Protein AF-A0A8T5BV55-F1 (afdb_monomer_lite)

Structure (mmCIF, N/CA/C/O backbone):
data_AF-A0A8T5BV55-F1
#
_entry.id   AF-A0A8T5BV55-F1
#
loop_
_atom_site.group_PDB
_atom_site.id
_atom_site.type_symbol
_atom_site.label_atom_id
_atom_site.label_alt_id
_atom_site.label_comp_id
_atom_site.label_asym_id
_atom_site.label_entity_id
_atom_site.label_seq_id
_atom_site.pdbx_PDB_ins_code
_atom_site.Cartn_x
_atom_site.Cartn_y
_atom_site.Cartn_z
_atom_site.occupancy
_atom_site.B_iso_or_equiv
_atom_site.auth_seq_id
_atom_site.auth_comp_id
_atom_site.auth_asym_id
_atom_site.auth_atom_id
_atom_site.pdbx_PDB_model_num
ATOM 1 N N . MET A 1 1 ? -19.180 36.286 56.661 1.00 52.69 1 MET A N 1
ATOM 2 C CA . MET A 1 1 ? -18.858 34.943 56.113 1.00 52.69 1 MET A CA 1
ATOM 3 C C . MET A 1 1 ? -19.490 34.649 54.737 1.00 52.69 1 MET A C 1
ATOM 5 O O . MET A 1 1 ? -19.010 33.743 54.070 1.00 52.69 1 MET A O 1
ATOM 9 N N . GLY A 1 2 ? -20.503 35.404 54.274 1.00 52.03 2 GLY A N 1
ATOM 10 C CA . GLY A 1 2 ? -21.191 35.155 52.989 1.00 52.03 2 GLY A CA 1
ATOM 11 C C . GLY A 1 2 ? -20.451 35.601 51.716 1.00 52.03 2 GLY A C 1
ATOM 12 O O . GLY A 1 2 ? -20.475 34.887 50.721 1.00 52.03 2 GLY A O 1
ATOM 13 N N . TYR A 1 3 ? -19.708 36.712 51.753 1.00 49.44 3 TYR A N 1
ATOM 14 C CA . TYR A 1 3 ? -19.054 37.265 50.554 1.00 49.44 3 TYR A CA 1
ATOM 15 C C . TYR A 1 3 ? -17.905 36.404 50.000 1.00 49.44 3 TYR A C 1
ATOM 17 O O . TYR A 1 3 ? -17.727 36.321 48.789 1.00 49.44 3 TYR A O 1
ATOM 25 N N . LYS A 1 4 ? -17.169 35.689 50.865 1.00 48.62 4 LYS A N 1
ATOM 26 C CA . LYS A 1 4 ? -16.098 34.770 50.432 1.00 48.62 4 LYS A CA 1
ATOM 27 C C . LYS A 1 4 ? -16.634 33.521 49.727 1.00 48.62 4 LYS A C 1
ATOM 29 O O . LYS A 1 4 ? -15.968 33.018 48.833 1.00 48.62 4 LYS A O 1
ATOM 34 N N . LYS A 1 5 ? -17.824 33.032 50.101 1.00 51.38 5 LYS A N 1
ATOM 35 C CA . LYS A 1 5 ? -18.444 31.874 49.438 1.00 51.38 5 LYS A CA 1
ATOM 36 C C . LYS A 1 5 ? -18.970 32.250 48.054 1.00 51.38 5 LYS A C 1
ATOM 38 O O . LYS A 1 5 ? -18.675 31.537 47.111 1.00 51.38 5 LYS A O 1
ATOM 43 N N . ILE A 1 6 ? -19.628 33.404 47.922 1.00 59.78 6 ILE A N 1
ATOM 44 C CA . ILE A 1 6 ? -20.152 33.893 46.634 1.00 59.78 6 ILE A CA 1
ATOM 45 C C . ILE A 1 6 ? -19.014 34.166 45.637 1.00 59.78 6 ILE A C 1
ATOM 47 O O . ILE A 1 6 ? -19.099 33.747 44.487 1.00 59.78 6 ILE A O 1
ATOM 51 N N . ALA A 1 7 ? -17.917 34.789 46.083 1.00 62.44 7 ALA A N 1
ATOM 52 C CA . ALA A 1 7 ? -16.748 35.015 45.232 1.00 62.44 7 ALA A CA 1
ATOM 53 C C . ALA A 1 7 ? -16.103 33.700 44.759 1.00 62.44 7 ALA A C 1
ATOM 55 O O . ALA A 1 7 ? -15.705 33.597 43.602 1.00 62.44 7 ALA A O 1
ATOM 56 N N . LEU A 1 8 ? -16.047 32.679 45.624 1.00 57.91 8 LEU A N 1
ATOM 57 C CA . LEU A 1 8 ? -15.507 31.366 45.267 1.00 57.91 8 LEU A CA 1
ATOM 58 C C . LEU A 1 8 ? -16.410 30.634 44.265 1.00 57.91 8 LEU A C 1
ATOM 60 O O . LEU A 1 8 ? -15.901 30.012 43.340 1.00 57.91 8 LEU A O 1
ATOM 64 N N . THR A 1 9 ? -17.736 30.738 44.411 1.00 60.03 9 THR A N 1
ATOM 65 C CA . THR A 1 9 ? -18.690 30.132 43.470 1.00 60.03 9 THR A CA 1
ATOM 66 C C . THR A 1 9 ? -18.646 30.825 42.109 1.00 60.03 9 THR A C 1
ATOM 68 O O . THR A 1 9 ? -18.624 30.140 41.096 1.00 60.03 9 THR A O 1
ATOM 71 N N . ILE A 1 10 ? -18.544 32.159 42.061 1.00 60.53 10 ILE A N 1
ATOM 72 C CA . ILE A 1 10 ? -18.405 32.906 40.797 1.00 60.53 10 ILE A CA 1
ATOM 73 C C . ILE A 1 10 ? -17.075 32.575 40.106 1.00 60.53 10 ILE A C 1
ATOM 75 O O . ILE A 1 10 ? -17.058 32.395 38.892 1.00 60.53 10 ILE A O 1
ATOM 79 N N . LEU A 1 11 ? -15.980 32.429 40.860 1.00 51.69 11 LEU A N 1
ATOM 80 C CA . LEU A 1 11 ? -14.675 32.051 40.309 1.00 51.69 11 LEU A CA 1
ATOM 81 C C . LEU A 1 11 ? -14.675 30.611 39.764 1.00 51.69 11 LEU A C 1
ATOM 83 O O . LEU A 1 11 ? -14.109 30.366 38.702 1.00 51.69 11 LEU A O 1
ATOM 87 N N . PHE A 1 12 ? -15.353 29.674 40.440 1.00 53.12 12 PHE A N 1
ATOM 88 C CA . PHE A 1 12 ? -15.507 28.292 39.962 1.00 53.12 12 PHE A CA 1
ATOM 89 C C . PHE A 1 12 ? -16.413 28.206 38.724 1.00 53.12 12 PHE A C 1
ATOM 91 O O . PHE A 1 12 ? -16.113 27.458 37.797 1.00 53.12 12 PHE A O 1
ATOM 98 N N . SER A 1 13 ? -17.470 29.022 38.664 1.00 52.19 13 SER A N 1
ATOM 99 C CA . SER A 1 13 ? -18.326 29.140 37.479 1.00 52.19 13 SER A CA 1
ATOM 100 C C . SER A 1 13 ? -17.596 29.791 36.300 1.00 52.19 13 SER A C 1
ATOM 102 O O . SER A 1 13 ? -17.786 29.351 35.174 1.00 52.19 13 SER A O 1
ATOM 104 N N . LEU A 1 14 ? -16.718 30.780 36.529 1.00 49.31 14 LEU A N 1
ATOM 105 C CA . LEU A 1 14 ? -15.882 31.372 35.471 1.00 49.31 14 LEU A CA 1
ATOM 106 C C . LEU A 1 14 ? -14.789 30.410 34.970 1.00 49.31 14 LEU A C 1
ATOM 108 O O . LEU A 1 14 ? -14.456 30.435 33.790 1.00 49.31 14 LEU A O 1
ATOM 112 N N . LEU A 1 15 ? -14.252 29.543 35.837 1.00 48.44 15 LEU A N 1
ATOM 113 C CA . LEU A 1 15 ? -13.270 28.512 35.464 1.00 48.44 15 LEU A CA 1
ATOM 114 C C . LEU A 1 15 ? -13.900 27.328 34.707 1.00 48.44 15 LEU A C 1
ATOM 116 O O . LEU A 1 15 ? -13.215 26.674 33.926 1.00 48.44 15 LEU A O 1
ATOM 120 N N . LEU A 1 16 ? -15.205 27.085 34.865 1.00 47.03 16 LEU A N 1
ATOM 121 C CA . LEU A 1 16 ? -15.966 26.150 34.020 1.00 47.03 16 LEU A CA 1
ATOM 122 C C . LEU A 1 16 ? -16.266 26.718 32.618 1.00 47.03 16 LEU A C 1
ATOM 124 O O . LEU A 1 16 ? -16.643 25.964 31.726 1.00 47.03 16 LEU A O 1
ATOM 128 N N . PHE A 1 17 ? -16.037 28.020 32.409 1.00 39.44 17 PHE A N 1
ATOM 129 C CA . PHE A 1 17 ? -16.017 28.693 31.106 1.00 39.44 17 PHE A CA 1
ATOM 130 C C . PHE A 1 17 ? -14.591 28.866 30.558 1.00 39.44 17 PHE A C 1
ATOM 132 O O . PHE A 1 17 ? -14.351 29.747 29.728 1.00 39.44 17 PHE A O 1
ATOM 139 N N . ILE A 1 18 ? -13.630 28.022 30.968 1.00 40.62 18 ILE A N 1
ATOM 140 C CA . ILE A 1 18 ? -12.436 27.826 30.141 1.00 40.62 18 ILE A CA 1
ATOM 141 C C . ILE A 1 18 ? -12.945 27.250 28.829 1.00 40.62 18 ILE A C 1
ATOM 143 O O . ILE A 1 18 ? -13.297 26.076 28.725 1.00 40.62 18 ILE A O 1
ATOM 147 N N . GLN A 1 19 ? -13.042 28.152 27.859 1.00 36.91 19 GLN A N 1
ATOM 148 C CA . GLN A 1 19 ? -13.292 27.879 26.466 1.00 36.91 19 GLN A CA 1
ATOM 149 C C . GLN A 1 19 ? -12.486 26.635 26.112 1.00 36.91 19 GLN A C 1
ATOM 151 O O . GLN A 1 19 ? -11.253 26.658 26.132 1.00 36.91 19 GLN A O 1
ATOM 156 N N . THR A 1 20 ? -13.175 25.536 25.803 1.00 34.47 20 THR A N 1
ATOM 157 C CA . THR A 1 20 ? -12.599 24.541 24.913 1.00 34.47 20 THR A CA 1
ATOM 158 C C . THR A 1 20 ? -12.208 25.347 23.690 1.00 34.47 20 THR A C 1
ATOM 160 O O . THR A 1 20 ? -13.086 25.770 22.937 1.00 34.47 20 THR A O 1
ATOM 163 N N . ILE A 1 21 ? -10.925 25.695 23.565 1.00 28.98 21 ILE A N 1
ATOM 164 C CA . ILE A 1 21 ? -10.427 26.341 22.362 1.00 28.98 21 ILE A CA 1
ATOM 165 C C . ILE A 1 21 ? -10.791 25.343 21.281 1.00 28.98 21 ILE A C 1
ATOM 167 O O . ILE A 1 21 ? -10.250 24.236 21.244 1.00 28.98 21 ILE A O 1
ATOM 171 N N . GLN A 1 22 ? -11.793 25.686 20.477 1.00 28.50 22 GLN A N 1
ATOM 172 C CA . GLN A 1 22 ? -12.110 24.912 19.305 1.00 28.50 22 GLN A CA 1
ATOM 173 C C . GLN A 1 22 ? -10.884 25.077 18.418 1.00 28.50 22 GLN A C 1
ATOM 175 O O . GLN A 1 22 ? -10.703 26.095 17.755 1.00 28.50 22 GLN A O 1
ATOM 180 N N . VAL A 1 23 ? -9.984 24.099 18.483 1.00 24.22 23 VAL A N 1
ATOM 181 C CA . VAL A 1 23 ? -8.875 23.982 17.550 1.00 24.22 23 VAL A CA 1
ATOM 182 C C . VAL A 1 23 ? -9.514 23.557 16.234 1.00 24.22 23 VAL A C 1
ATOM 184 O O . VAL A 1 23 ? -9.627 22.376 15.922 1.00 24.22 23 VAL A O 1
ATOM 187 N N . SER A 1 24 ? -10.031 24.532 15.491 1.00 28.97 24 SER A N 1
ATOM 188 C CA . SER A 1 24 ? -10.350 24.357 14.084 1.00 28.97 24 SER A CA 1
ATOM 189 C C . SER A 1 24 ? -9.117 24.762 13.297 1.00 28.97 24 SER A C 1
ATOM 191 O O . SER A 1 24 ? -8.786 25.943 13.196 1.00 28.97 24 SER A O 1
ATOM 193 N N . ALA A 1 25 ? -8.436 23.775 12.739 1.00 28.72 25 ALA A N 1
ATOM 194 C CA . ALA A 1 25 ? -7.447 24.000 11.710 1.00 28.72 25 ALA A CA 1
ATOM 195 C C . ALA A 1 25 ? -7.993 23.399 10.415 1.00 28.72 25 ALA A C 1
ATOM 197 O O . ALA A 1 25 ? -8.287 22.207 10.337 1.00 28.72 25 ALA A O 1
ATOM 198 N N . HIS A 1 26 ? -8.191 24.249 9.413 1.00 26.95 26 HIS A N 1
ATOM 199 C CA . HIS A 1 26 ? -8.472 23.810 8.056 1.00 26.95 26 HIS A CA 1
ATOM 200 C C . HIS A 1 26 ? -7.138 23.477 7.403 1.00 26.95 26 HIS A C 1
ATOM 202 O O . HIS A 1 26 ? -6.335 24.363 7.126 1.00 26.95 26 HIS A O 1
ATOM 208 N N . THR A 1 27 ? -6.891 22.192 7.182 1.00 30.56 27 THR A N 1
ATOM 209 C CA . THR A 1 27 ? -5.883 21.770 6.219 1.00 30.56 27 THR A CA 1
ATOM 210 C C . THR A 1 27 ? -6.467 20.655 5.380 1.00 30.56 27 THR A C 1
ATOM 212 O O . THR A 1 27 ? -6.887 19.618 5.894 1.00 30.56 27 THR A O 1
ATOM 215 N N . THR A 1 28 ? -6.554 20.919 4.086 1.00 28.95 28 THR A N 1
ATOM 216 C CA . THR A 1 28 ? -6.909 19.953 3.058 1.00 28.95 28 THR A CA 1
ATOM 217 C C . THR A 1 28 ? -5.662 19.183 2.669 1.00 28.95 28 THR A C 1
ATOM 219 O O . THR A 1 28 ? -4.584 19.747 2.485 1.00 28.95 28 THR A O 1
ATOM 222 N N . LEU A 1 29 ? -5.811 17.873 2.512 1.00 32.19 29 LEU A N 1
ATOM 223 C CA . LEU A 1 29 ? -4.856 17.052 1.779 1.00 32.19 29 LEU A CA 1
ATOM 224 C C . LEU A 1 29 ? -4.922 17.469 0.300 1.00 32.19 29 LEU A C 1
ATOM 226 O O . LEU A 1 29 ? -5.685 16.907 -0.471 1.00 32.19 29 LEU A O 1
ATOM 230 N N . GLY A 1 30 ? -4.186 18.525 -0.048 1.00 33.38 30 GLY A N 1
ATOM 231 C CA . GLY A 1 30 ? -4.235 19.202 -1.345 1.00 33.38 30 GLY A CA 1
ATOM 232 C C . GLY A 1 30 ? -3.963 20.699 -1.179 1.00 33.38 30 GLY A C 1
ATOM 233 O O . GLY A 1 30 ? -4.291 21.290 -0.148 1.00 33.38 30 GLY A O 1
ATOM 234 N N . LYS A 1 31 ? -3.322 21.323 -2.172 1.00 32.47 31 LYS A N 1
ATOM 235 C CA . LYS A 1 31 ? -3.062 22.771 -2.185 1.00 32.47 31 LYS A CA 1
ATOM 236 C C . LYS A 1 31 ? -4.421 23.491 -2.140 1.00 32.47 31 LYS A C 1
ATOM 238 O O . LYS A 1 31 ? -5.239 23.257 -3.019 1.00 32.47 31 LYS A O 1
ATOM 243 N N . ILE A 1 32 ? -4.675 24.339 -1.136 1.00 36.00 32 ILE A N 1
ATOM 244 C CA . ILE A 1 32 ? -5.887 25.180 -1.079 1.00 36.00 32 ILE A CA 1
ATOM 245 C C . ILE A 1 32 ? -5.733 26.297 -2.118 1.00 36.00 32 ILE A C 1
ATOM 247 O O . ILE A 1 32 ? -5.329 27.413 -1.798 1.00 36.00 32 ILE A O 1
ATOM 251 N N . SER A 1 33 ? -5.978 25.994 -3.386 1.00 40.25 33 SER A N 1
ATOM 252 C CA . SER A 1 33 ? -6.402 26.999 -4.360 1.00 40.25 33 SER A CA 1
ATOM 253 C C . SER A 1 33 ? -7.925 27.064 -4.317 1.00 40.25 33 SER A C 1
ATOM 255 O O . SER A 1 33 ? -8.572 26.045 -4.108 1.00 40.25 33 SER A O 1
ATOM 257 N N . GLY A 1 34 ? -8.512 28.249 -4.495 1.00 31.11 34 GLY A N 1
ATOM 258 C CA . GLY A 1 34 ? -9.969 28.453 -4.523 1.00 31.11 34 GLY A CA 1
ATOM 259 C C . GLY A 1 34 ? -10.684 27.816 -5.725 1.00 31.11 34 GLY A C 1
ATOM 260 O O . GLY A 1 34 ? -11.740 28.296 -6.115 1.00 31.11 34 GLY A O 1
ATOM 261 N N . GLU A 1 35 ? -10.112 26.770 -6.319 1.00 36.47 35 GLU A N 1
ATOM 262 C CA . GLU A 1 35 ? -10.677 26.008 -7.430 1.00 36.47 35 GLU A CA 1
ATOM 263 C C . GLU A 1 35 ? -11.133 24.631 -6.922 1.00 36.47 35 GLU A C 1
ATOM 265 O O . GLU A 1 35 ? -10.468 24.008 -6.094 1.00 36.47 35 GLU A O 1
ATOM 270 N N . SER A 1 36 ? -12.307 24.183 -7.372 1.00 32.69 36 SER A N 1
ATOM 271 C CA . SER A 1 36 ? -12.899 22.887 -7.002 1.00 32.69 36 SER A CA 1
ATOM 272 C C . SER A 1 36 ? -12.305 21.720 -7.807 1.00 32.69 36 SER A C 1
ATOM 274 O O . SER A 1 36 ? -11.957 21.938 -8.966 1.00 32.69 36 SER A O 1
ATOM 276 N N . PRO A 1 37 ? -12.396 20.463 -7.319 1.00 43.25 37 PRO A N 1
ATOM 277 C CA . PRO A 1 37 ? -12.313 19.988 -5.935 1.00 43.25 37 PRO A CA 1
ATOM 278 C C . PRO A 1 37 ? -10.864 19.665 -5.511 1.00 43.25 37 PRO A C 1
ATOM 280 O O . PRO A 1 37 ? -9.922 19.708 -6.296 1.00 43.25 37 PRO A O 1
ATOM 283 N N . PHE A 1 38 ? -10.699 19.362 -4.220 1.00 42.31 38 PHE A N 1
ATOM 284 C CA . PHE A 1 38 ? -9.437 19.054 -3.541 1.00 42.31 38 PHE A CA 1
ATOM 285 C C . PHE A 1 38 ? -8.820 17.724 -3.991 1.00 42.31 38 PHE A C 1
ATOM 287 O O . PHE A 1 38 ? -8.720 16.776 -3.213 1.00 42.31 38 PHE A O 1
ATOM 294 N N . PHE A 1 39 ? -8.359 17.682 -5.234 1.00 40.84 39 PHE A N 1
ATOM 295 C CA . PHE A 1 39 ? -7.463 16.644 -5.704 1.00 40.84 39 PHE A CA 1
ATOM 296 C C . PHE A 1 39 ? -6.114 16.792 -4.995 1.00 40.84 39 PHE A C 1
ATOM 298 O O . PHE A 1 39 ? -5.588 17.900 -4.806 1.00 40.84 39 PHE A O 1
ATOM 305 N N . LYS A 1 40 ? -5.430 15.673 -4.756 1.00 46.31 40 LYS A N 1
ATOM 306 C CA . LYS A 1 40 ? -3.983 15.723 -4.953 1.00 46.31 40 LYS A CA 1
ATOM 307 C C . LYS A 1 40 ? -3.788 15.905 -6.457 1.00 46.31 40 LYS A C 1
ATOM 309 O O . LYS A 1 40 ? -3.781 14.926 -7.186 1.00 46.31 40 LYS A O 1
ATOM 314 N N . ILE A 1 41 ? -3.636 17.150 -6.912 1.00 42.38 41 ILE A N 1
ATOM 315 C CA . ILE A 1 41 ? -3.553 17.543 -8.338 1.00 42.38 41 ILE A CA 1
ATOM 316 C C . ILE A 1 41 ? -2.539 16.722 -9.159 1.00 42.38 41 ILE A C 1
ATOM 318 O O . ILE A 1 41 ? -2.594 16.691 -10.382 1.00 42.38 41 ILE A O 1
ATOM 322 N N . ASN A 1 42 ? -1.615 16.054 -8.468 1.00 47.03 42 ASN A N 1
ATOM 323 C CA . ASN A 1 42 ? -0.565 15.248 -9.049 1.00 47.03 42 ASN A CA 1
ATOM 324 C C . ASN A 1 42 ? -0.782 13.734 -8.909 1.00 47.03 42 ASN A C 1
ATOM 326 O O . ASN A 1 42 ? -0.100 13.022 -9.620 1.00 47.03 42 ASN A O 1
ATOM 330 N N . ASP A 1 43 ? -1.678 13.232 -8.050 1.00 49.66 43 ASP A N 1
ATOM 331 C CA . ASP A 1 43 ? -1.823 11.806 -7.670 1.00 49.66 43 ASP A CA 1
ATOM 332 C C . ASP A 1 43 ? -2.853 11.064 -8.544 1.00 49.66 43 ASP A C 1
ATOM 334 O O . ASP A 1 43 ? -3.743 10.371 -8.052 1.00 49.66 43 ASP A O 1
ATOM 338 N N . HIS A 1 44 ? -2.776 11.290 -9.857 1.00 56.25 44 HIS A N 1
ATOM 339 C CA . HIS A 1 44 ? -3.705 10.746 -10.844 1.00 56.25 44 HIS A CA 1
ATOM 340 C C . HIS A 1 44 ? -2.977 10.384 -12.142 1.00 56.25 44 HIS A C 1
ATOM 342 O O . HIS A 1 44 ? -1.967 11.002 -12.485 1.00 56.25 44 HIS A O 1
ATOM 348 N N . GLU A 1 45 ? -3.532 9.437 -12.903 1.00 52.44 45 GLU A N 1
ATOM 349 C CA . GLU A 1 45 ? -2.980 8.989 -14.191 1.00 52.44 45 GLU A CA 1
ATOM 350 C C . GLU A 1 45 ? -2.867 10.099 -15.245 1.00 52.44 45 GLU A C 1
ATOM 352 O O . GLU A 1 45 ? -2.056 10.016 -16.162 1.00 52.44 45 GLU A O 1
ATOM 357 N N . LEU A 1 46 ? -3.631 11.177 -15.067 1.00 51.69 46 LEU A N 1
ATOM 358 C CA . LEU A 1 46 ? -3.644 12.348 -15.945 1.00 51.69 46 LEU A CA 1
ATOM 359 C C . LEU A 1 46 ? -2.606 13.416 -15.568 1.00 51.69 46 LEU A C 1
ATOM 361 O O . LEU A 1 46 ? -2.619 14.485 -16.172 1.00 51.69 46 LEU A O 1
ATOM 365 N N . ASN A 1 47 ? -1.726 13.181 -14.584 1.00 60.81 47 ASN A N 1
ATOM 366 C CA .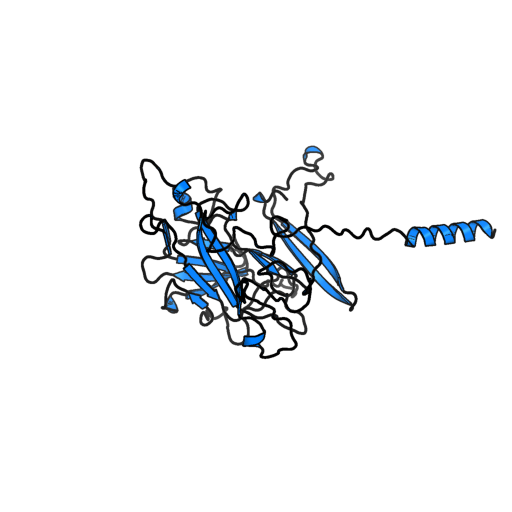 ASN A 1 47 ? -0.653 14.126 -14.261 1.00 60.81 47 ASN A CA 1
ATOM 367 C C . ASN A 1 47 ? 0.331 14.225 -15.446 1.00 60.81 47 ASN A C 1
ATOM 369 O O . ASN A 1 47 ? 1.140 13.314 -15.639 1.00 60.81 47 ASN A O 1
ATOM 373 N N . PRO A 1 48 ? 0.339 15.341 -16.204 1.00 54.81 48 PRO A N 1
ATOM 374 C CA . PRO A 1 48 ? 1.065 15.430 -17.471 1.00 54.81 48 PRO A CA 1
ATOM 375 C C . PRO A 1 48 ? 2.585 15.421 -17.289 1.00 54.81 48 PRO A C 1
ATOM 377 O O . PRO A 1 48 ? 3.324 15.107 -18.217 1.00 54.81 48 PRO A O 1
ATOM 380 N N . ASN A 1 49 ? 3.064 15.773 -16.093 1.00 60.22 49 ASN A N 1
ATOM 381 C CA . ASN A 1 49 ? 4.489 15.823 -15.788 1.00 60.22 49 ASN A CA 1
ATOM 382 C C . ASN A 1 49 ? 4.960 14.586 -15.020 1.00 60.22 49 ASN A C 1
ATOM 384 O O . ASN A 1 49 ? 6.165 14.407 -14.845 1.00 60.22 49 ASN A O 1
ATOM 388 N N . ASN A 1 50 ? 4.029 13.767 -14.518 1.00 63.53 50 ASN A N 1
ATOM 389 C CA . ASN A 1 50 ? 4.315 12.673 -13.595 1.00 63.53 50 ASN A CA 1
ATOM 390 C C . ASN A 1 50 ? 5.251 13.119 -12.439 1.00 63.53 50 ASN A C 1
ATOM 392 O O . ASN A 1 50 ? 6.148 12.388 -12.010 1.00 63.53 50 ASN A O 1
ATOM 396 N N . THR A 1 51 ? 5.094 14.375 -11.984 1.00 62.28 51 THR A N 1
ATOM 397 C CA . THR A 1 51 ? 5.833 14.990 -10.871 1.00 62.28 51 THR A CA 1
ATOM 398 C C . THR A 1 51 ? 4.891 15.182 -9.684 1.00 62.28 51 THR A C 1
ATOM 400 O O . THR A 1 51 ? 3.808 15.741 -9.829 1.00 62.28 51 THR A O 1
ATOM 403 N N . PHE A 1 52 ? 5.280 14.727 -8.489 1.00 58.91 52 PHE A N 1
ATOM 404 C CA . PHE A 1 52 ? 4.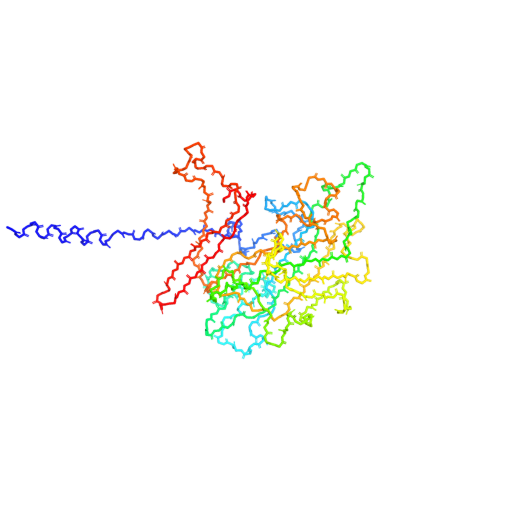388 14.686 -7.316 1.00 58.91 52 PHE A CA 1
ATOM 405 C C . PHE A 1 52 ? 4.863 15.591 -6.171 1.00 58.91 52 PHE A C 1
ATOM 407 O O . PHE A 1 52 ? 4.607 15.341 -4.992 1.00 58.91 52 PHE A O 1
ATOM 414 N N . GLY A 1 53 ? 5.548 16.682 -6.525 1.00 61.53 53 GLY A N 1
ATOM 415 C CA . GLY A 1 53 ? 6.115 17.622 -5.560 1.00 61.53 53 GLY A CA 1
ATOM 416 C C . GLY A 1 53 ? 7.164 16.966 -4.659 1.00 61.53 53 GLY A C 1
ATOM 417 O O . GLY A 1 53 ? 7.916 16.107 -5.102 1.00 61.53 53 GLY A O 1
ATOM 418 N N . ASN A 1 54 ? 7.208 17.372 -3.389 1.00 58.62 54 ASN A N 1
ATOM 419 C CA . ASN A 1 54 ? 8.244 16.947 -2.437 1.00 58.62 54 ASN A CA 1
ATOM 420 C C . ASN A 1 54 ? 7.918 15.635 -1.696 1.00 58.62 54 ASN A C 1
ATOM 422 O O . ASN A 1 54 ? 8.688 15.232 -0.829 1.00 58.62 54 ASN A O 1
ATOM 426 N N . ALA A 1 55 ? 6.758 15.020 -1.955 1.00 63.31 55 ALA A N 1
ATOM 427 C CA . ALA A 1 55 ? 6.286 13.854 -1.201 1.00 63.31 55 ALA A CA 1
ATOM 428 C C . ALA A 1 55 ? 6.765 12.514 -1.779 1.00 63.31 55 ALA A C 1
ATOM 430 O O . ALA A 1 55 ? 6.833 11.538 -1.041 1.00 63.31 55 ALA A O 1
ATOM 431 N N . HIS A 1 56 ? 7.103 12.485 -3.069 1.00 74.62 56 HIS A N 1
ATOM 432 C CA . HIS A 1 56 ? 7.557 11.299 -3.789 1.00 74.62 56 HIS A CA 1
ATOM 433 C C . HIS A 1 56 ? 8.918 11.561 -4.430 1.00 74.62 56 HIS A C 1
ATOM 435 O O . HIS A 1 56 ? 9.297 12.712 -4.665 1.00 74.62 56 HIS A O 1
ATOM 441 N N . VAL A 1 57 ? 9.634 10.488 -4.745 1.00 77.38 57 VAL A N 1
ATOM 442 C CA . VAL A 1 57 ? 10.944 10.536 -5.406 1.00 77.38 57 VAL A CA 1
ATOM 443 C C . VAL A 1 57 ? 10.869 9.863 -6.781 1.00 77.38 57 VAL A C 1
ATOM 445 O O . VAL A 1 57 ? 9.982 9.039 -6.995 1.00 77.38 57 VAL A O 1
ATOM 448 N N . PRO A 1 58 ? 11.769 10.185 -7.730 1.00 84.44 58 PRO A N 1
ATOM 449 C CA . PRO A 1 58 ? 11.818 9.498 -9.022 1.00 84.44 58 PRO A CA 1
ATOM 450 C C . PRO A 1 58 ? 11.945 7.971 -8.878 1.00 84.44 58 PRO A C 1
ATOM 452 O O . PRO A 1 58 ? 12.707 7.494 -8.037 1.00 84.44 58 PRO A O 1
ATOM 455 N N . GLY A 1 59 ? 11.232 7.208 -9.711 1.00 86.81 59 GLY A N 1
ATOM 456 C CA . GLY A 1 59 ? 11.209 5.738 -9.683 1.00 86.81 59 GLY A CA 1
ATOM 457 C C . GLY A 1 59 ? 9.797 5.143 -9.798 1.00 86.81 59 GLY A C 1
ATOM 458 O O . GLY A 1 59 ? 8.830 5.893 -9.984 1.00 86.81 59 GLY A O 1
ATOM 459 N N . PRO A 1 60 ? 9.652 3.808 -9.655 1.00 88.94 60 PRO A N 1
ATOM 460 C CA . PRO A 1 60 ? 8.356 3.142 -9.582 1.00 88.94 60 PRO A CA 1
ATOM 461 C C . PRO A 1 60 ? 7.473 3.785 -8.520 1.00 88.94 60 PRO A C 1
ATOM 463 O O . PRO A 1 60 ? 7.948 4.112 -7.428 1.00 88.94 60 PRO A O 1
ATOM 466 N N . LEU A 1 61 ? 6.200 3.968 -8.840 1.00 86.31 61 LEU A N 1
ATOM 467 C CA . LEU A 1 61 ? 5.246 4.657 -7.988 1.00 86.31 61 LEU A CA 1
ATOM 468 C C . LEU A 1 61 ? 3.911 3.930 -8.000 1.00 86.31 61 LEU A C 1
ATOM 470 O O . LEU A 1 61 ? 3.476 3.412 -9.026 1.00 86.31 61 LEU A O 1
ATOM 474 N N . ALA A 1 62 ? 3.302 3.854 -6.823 1.00 88.31 62 ALA A N 1
ATOM 475 C CA . ALA A 1 62 ? 2.054 3.159 -6.620 1.00 88.31 62 ALA A CA 1
ATOM 476 C C . ALA A 1 62 ? 0.961 4.077 -6.094 1.00 88.31 62 ALA A C 1
ATOM 478 O O . ALA A 1 62 ? 1.192 4.968 -5.277 1.00 88.31 62 ALA A O 1
ATOM 479 N N . TYR A 1 63 ? -0.253 3.741 -6.498 1.00 84.69 63 TYR A N 1
ATOM 480 C CA . TYR A 1 63 ? -1.487 4.402 -6.123 1.00 84.69 63 TYR A CA 1
ATOM 481 C C . TYR A 1 63 ? -2.414 3.392 -5.483 1.00 84.69 63 TYR A C 1
ATOM 483 O O . TYR A 1 63 ? -2.347 2.198 -5.780 1.00 84.69 63 TYR A O 1
ATOM 491 N N . ILE A 1 64 ? -3.312 3.877 -4.635 1.00 85.56 64 ILE A N 1
ATOM 492 C CA . ILE A 1 64 ? -4.429 3.078 -4.161 1.00 85.56 64 ILE A CA 1
ATOM 493 C C . ILE A 1 64 ? -5.685 3.930 -4.145 1.00 85.56 64 ILE A C 1
ATOM 495 O O . ILE A 1 64 ? -5.704 5.023 -3.580 1.00 85.56 64 ILE A O 1
ATOM 499 N N . TRP A 1 65 ? -6.744 3.394 -4.733 1.00 82.69 65 TRP A N 1
ATOM 500 C CA . TRP A 1 65 ? -8.066 3.988 -4.683 1.00 82.69 65 TRP A CA 1
ATOM 501 C C . TRP A 1 65 ? -9.069 2.967 -4.158 1.00 82.69 65 TRP A C 1
ATOM 503 O O . TRP A 1 65 ? -8.957 1.771 -4.456 1.00 82.69 65 TRP A O 1
ATOM 513 N N . PRO A 1 66 ? -10.063 3.408 -3.376 1.00 81.31 66 PRO A N 1
ATOM 514 C CA . PRO A 1 66 ? -11.235 2.587 -3.142 1.00 81.31 66 PRO A CA 1
ATOM 515 C C . PRO A 1 66 ? -11.940 2.325 -4.474 1.00 81.31 66 PRO A C 1
ATOM 517 O O . PRO A 1 66 ? -12.103 3.224 -5.290 1.00 81.31 66 PRO A O 1
ATOM 520 N N . GLY A 1 67 ? -12.332 1.083 -4.709 1.00 72.94 67 GLY A N 1
ATOM 521 C CA . GLY A 1 67 ? -13.154 0.698 -5.843 1.00 72.94 67 GLY A CA 1
ATOM 522 C C . GLY A 1 67 ? -14.625 0.626 -5.456 1.00 72.94 67 GLY A C 1
ATOM 523 O O . GLY A 1 67 ? -15.142 1.446 -4.696 1.00 72.94 67 GLY A O 1
ATOM 524 N N . SER A 1 68 ? -15.305 -0.381 -5.995 1.00 68.06 68 SER A N 1
ATOM 525 C CA . SER A 1 68 ? -16.729 -0.587 -5.768 1.00 68.06 68 SER A CA 1
ATOM 526 C C . SER A 1 68 ? -16.990 -1.019 -4.314 1.00 68.06 68 SER A C 1
ATOM 528 O O . SER A 1 68 ? -16.211 -1.783 -3.743 1.00 68.06 68 SER A O 1
ATOM 530 N N . GLY A 1 69 ? -18.020 -0.455 -3.676 1.00 62.22 69 GLY A N 1
ATOM 531 C CA . GLY A 1 69 ? -18.202 -0.530 -2.222 1.00 62.22 69 GLY A CA 1
ATOM 532 C C . GLY A 1 69 ? -19.443 -1.260 -1.727 1.00 62.22 69 GLY A C 1
ATOM 533 O O . GLY A 1 69 ? -20.093 -2.018 -2.447 1.00 62.22 69 GLY A O 1
ATOM 534 N N . LEU A 1 70 ? -19.790 -0.971 -0.469 1.00 52.34 70 LEU A N 1
ATOM 535 C CA . LEU A 1 70 ? -20.805 -1.630 0.362 1.00 52.34 70 LEU A CA 1
ATOM 536 C C . LEU A 1 70 ? -22.144 -1.858 -0.353 1.00 52.34 70 LEU A C 1
ATOM 538 O O . LEU A 1 70 ? -22.819 -2.859 -0.117 1.00 52.34 70 LEU A O 1
ATOM 542 N N . LYS A 1 71 ? -22.516 -0.934 -1.246 1.00 54.53 71 LYS A N 1
ATOM 543 C CA . LYS A 1 71 ? -23.751 -0.994 -2.035 1.00 54.53 71 LYS A CA 1
ATOM 544 C C . LYS A 1 71 ? -23.826 -2.227 -2.940 1.00 54.53 71 LYS A C 1
ATOM 546 O O . LYS A 1 71 ? -24.910 -2.782 -3.076 1.00 54.53 71 LYS A O 1
ATOM 551 N N . ILE A 1 72 ? -22.707 -2.669 -3.517 1.00 58.44 72 ILE A N 1
ATOM 552 C CA . ILE A 1 72 ? -22.660 -3.837 -4.413 1.00 58.44 72 ILE A CA 1
ATOM 553 C C . ILE A 1 72 ? -22.615 -5.144 -3.618 1.00 58.44 72 ILE A C 1
ATOM 555 O O . ILE A 1 72 ? -23.252 -6.117 -4.009 1.00 58.44 72 ILE A O 1
ATOM 559 N N . TYR A 1 73 ? -21.914 -5.164 -2.480 1.00 62.03 73 TYR A N 1
ATOM 560 C CA . TYR A 1 73 ? -21.684 -6.405 -1.733 1.00 62.03 73 TYR A CA 1
ATOM 561 C C . TYR A 1 73 ? -22.730 -6.713 -0.658 1.00 62.03 73 TYR A C 1
ATOM 563 O O . TYR A 1 73 ? -23.005 -7.886 -0.415 1.00 62.03 73 TYR A O 1
ATOM 571 N N . LEU A 1 74 ? -23.321 -5.698 -0.014 1.00 63.03 74 LEU A N 1
ATOM 572 C CA . LEU A 1 74 ? -24.301 -5.890 1.068 1.00 63.03 74 LEU A CA 1
ATOM 573 C C . LEU A 1 74 ? -25.741 -5.526 0.677 1.00 63.03 74 LEU A C 1
ATOM 575 O O . LEU A 1 74 ? -26.644 -5.696 1.494 1.00 63.03 74 LEU A O 1
ATOM 579 N N . ASN A 1 75 ? -25.962 -5.020 -0.544 1.00 60.78 75 ASN A N 1
ATOM 580 C CA . ASN A 1 75 ? -27.278 -4.676 -1.101 1.00 60.78 75 ASN A CA 1
ATOM 581 C C . ASN A 1 75 ? -28.173 -3.839 -0.153 1.00 60.78 75 ASN A C 1
ATOM 583 O O . ASN A 1 75 ? -29.386 -4.035 -0.082 1.00 60.78 75 ASN A O 1
ATOM 587 N N . ASN A 1 76 ? -27.578 -2.921 0.620 1.00 63.12 76 ASN A N 1
ATOM 588 C CA . ASN A 1 76 ? -28.296 -2.087 1.586 1.00 63.12 76 ASN A CA 1
ATOM 589 C C . ASN A 1 76 ? -28.037 -0.597 1.328 1.00 63.12 76 ASN A C 1
ATOM 591 O O . ASN A 1 76 ? -26.963 -0.068 1.616 1.00 63.12 76 ASN A O 1
ATOM 595 N N . LEU A 1 77 ? -29.054 0.078 0.786 1.00 59.16 77 LEU A N 1
ATOM 596 C CA . LEU A 1 77 ? -29.004 1.483 0.366 1.00 59.16 77 LEU A CA 1
ATOM 597 C C . LEU A 1 77 ? -29.036 2.487 1.529 1.00 59.16 77 LEU A C 1
ATOM 599 O O . LEU A 1 77 ? -28.751 3.662 1.312 1.00 59.16 77 LEU A O 1
ATOM 603 N N . ASN A 1 78 ? -29.351 2.042 2.750 1.00 60.75 78 ASN A N 1
ATOM 604 C CA . ASN A 1 78 ? -29.452 2.915 3.924 1.00 60.75 78 ASN A CA 1
ATOM 605 C C . ASN A 1 78 ? -28.093 3.200 4.582 1.00 60.75 78 ASN A C 1
ATOM 607 O O . ASN A 1 78 ? -28.018 3.957 5.551 1.00 60.75 78 ASN A O 1
ATOM 611 N N . TYR A 1 79 ? -27.014 2.592 4.087 1.00 59.12 79 TYR A N 1
ATOM 612 C CA . TYR A 1 79 ? -25.669 2.791 4.609 1.00 59.12 79 TYR A CA 1
ATOM 613 C C . TYR A 1 79 ? -24.833 3.714 3.715 1.00 59.12 79 TYR A C 1
ATOM 615 O O . TYR A 1 79 ? -25.008 3.730 2.494 1.00 59.12 79 TYR A O 1
ATOM 623 N N . PRO A 1 80 ? -23.897 4.484 4.306 1.00 59.47 80 PRO A N 1
ATOM 624 C CA . PRO A 1 80 ? -22.938 5.250 3.527 1.00 59.47 80 PRO A CA 1
ATOM 625 C C . PRO A 1 80 ? -22.122 4.296 2.638 1.00 59.47 80 PRO A C 1
ATOM 627 O O . PRO A 1 80 ? -21.888 3.152 3.031 1.00 59.47 80 PRO A O 1
ATOM 630 N N . PRO A 1 81 ? -21.662 4.751 1.459 1.00 57.25 81 PRO A N 1
ATOM 631 C CA . PRO A 1 81 ? -21.078 3.876 0.436 1.00 57.25 81 PRO A CA 1
ATOM 632 C C . PRO A 1 81 ? -19.817 3.120 0.898 1.00 57.25 81 PRO A C 1
ATOM 634 O O . PRO A 1 81 ? -19.484 2.085 0.326 1.00 57.25 81 PRO A O 1
ATOM 637 N N . GLY A 1 82 ? -19.160 3.580 1.970 1.00 66.06 82 GLY A N 1
ATOM 638 C CA . GLY A 1 82 ? -17.998 2.933 2.583 1.00 66.06 82 GLY A CA 1
ATOM 639 C C . GLY A 1 82 ? -16.747 3.145 1.743 1.00 66.06 82 GLY A C 1
ATOM 640 O O . GLY A 1 82 ? -15.938 4.014 2.060 1.00 66.06 82 GLY A O 1
ATOM 641 N N . TYR A 1 83 ? -16.651 2.374 0.664 1.00 72.44 83 TYR A N 1
ATOM 642 C CA . TYR A 1 83 ? -15.663 2.495 -0.399 1.00 72.44 83 TYR A CA 1
ATOM 643 C C . TYR A 1 83 ? -16.351 3.178 -1.579 1.00 72.44 83 TYR A C 1
ATOM 645 O O . TYR A 1 83 ? -17.366 2.689 -2.071 1.00 72.44 83 TYR A O 1
ATOM 653 N N . GLN A 1 84 ? -15.840 4.331 -1.996 1.00 65.25 84 GLN A N 1
ATOM 654 C CA . GLN A 1 84 ? -16.386 5.056 -3.135 1.00 65.25 84 GLN A CA 1
ATOM 655 C C . GLN A 1 84 ? -15.250 5.443 -4.058 1.00 65.25 84 GLN A C 1
ATOM 657 O O . GLN A 1 84 ? -14.340 6.154 -3.635 1.00 65.25 84 GLN A O 1
ATOM 662 N N . SER A 1 85 ? -15.328 4.972 -5.299 1.00 59.00 85 SER A N 1
ATOM 663 C CA . SER A 1 85 ? -14.343 5.303 -6.317 1.00 59.00 85 SER A CA 1
ATOM 664 C C . SER A 1 85 ? -14.260 6.815 -6.516 1.00 59.00 85 SER A C 1
ATOM 666 O O . SER A 1 85 ? -15.305 7.460 -6.633 1.00 59.00 85 SER A O 1
ATOM 668 N N . PRO A 1 86 ? -13.046 7.391 -6.608 1.00 51.44 86 PRO A N 1
ATOM 669 C CA . PRO A 1 86 ? -12.890 8.787 -7.013 1.00 51.44 86 PRO A CA 1
ATOM 670 C C . PRO A 1 86 ? -13.400 9.033 -8.446 1.00 51.44 86 PRO A C 1
ATOM 672 O O . PRO A 1 86 ? -13.654 10.167 -8.827 1.00 51.44 86 PRO A O 1
ATOM 675 N N . PHE A 1 87 ? -13.609 7.971 -9.235 1.00 50.16 87 PHE A N 1
ATOM 676 C CA . PHE A 1 87 ? -14.018 8.042 -10.640 1.00 50.16 87 PHE A CA 1
ATOM 677 C C . PHE A 1 87 ? -15.541 8.029 -10.861 1.00 50.16 87 PHE A C 1
ATOM 679 O O . PHE A 1 87 ? -15.995 7.997 -12.006 1.00 50.16 87 PHE A O 1
ATOM 686 N N . GLU A 1 88 ? -16.355 8.052 -9.798 1.00 43.34 88 GLU A N 1
ATOM 687 C CA . GLU A 1 88 ? -17.803 8.266 -9.913 1.00 43.34 88 GLU A CA 1
ATOM 688 C C . GLU A 1 88 ? -18.070 9.744 -10.255 1.00 43.34 88 GLU A C 1
ATOM 690 O O . GLU A 1 88 ? -18.198 10.590 -9.378 1.00 43.34 88 GLU A O 1
ATOM 695 N N . THR A 1 89 ? -18.106 10.049 -11.559 1.00 40.44 89 THR A N 1
ATOM 696 C CA . THR A 1 89 ? -18.272 11.392 -12.152 1.00 40.44 89 THR A CA 1
ATOM 697 C C . THR A 1 89 ? -17.270 12.429 -11.632 1.00 40.44 89 THR A C 1
ATOM 699 O O . THR A 1 89 ? -17.520 13.133 -10.659 1.00 40.44 89 THR A O 1
ATOM 702 N N . PHE A 1 90 ? -16.162 12.568 -12.368 1.00 34.94 90 PHE A N 1
ATOM 703 C CA . PHE A 1 90 ? -15.057 13.522 -12.169 1.00 34.94 90 PHE A CA 1
ATOM 704 C C . PHE A 1 90 ? -15.494 14.973 -11.864 1.00 34.94 90 PHE A C 1
ATOM 706 O O . PHE A 1 90 ? -14.752 15.732 -11.249 1.00 34.94 90 PHE A O 1
ATOM 713 N N . GLU A 1 91 ? -16.698 15.366 -12.286 1.00 32.00 91 GLU A N 1
ATOM 714 C CA . GLU A 1 91 ? -17.234 16.723 -12.122 1.00 32.00 91 GLU A CA 1
ATOM 715 C C . GLU A 1 91 ? -18.066 16.913 -10.842 1.00 32.00 91 GLU A C 1
ATOM 717 O O . GLU A 1 91 ? -18.243 18.044 -10.391 1.00 32.00 91 GLU A O 1
ATOM 722 N N . PHE A 1 92 ? -18.548 15.833 -10.215 1.00 35.62 92 PHE A N 1
ATOM 723 C CA . PHE A 1 92 ? -19.402 15.899 -9.027 1.00 35.62 92 PHE A CA 1
ATOM 724 C C . PHE A 1 92 ? -19.193 14.673 -8.127 1.00 35.62 92 PHE A C 1
ATOM 726 O O . PHE A 1 92 ? -20.062 13.798 -8.086 1.00 35.62 92 PHE A O 1
ATOM 733 N N . PRO A 1 93 ? -18.088 14.590 -7.359 1.00 38.00 93 PRO A N 1
ATOM 734 C CA . PRO A 1 93 ? -17.929 13.549 -6.351 1.00 38.00 93 PRO A CA 1
ATOM 735 C C . PRO A 1 93 ? -19.001 13.731 -5.267 1.00 38.00 93 PRO A C 1
ATOM 737 O O . PRO A 1 93 ? -18.818 14.435 -4.272 1.00 38.00 93 PRO A O 1
ATOM 740 N N . SER A 1 94 ? -20.168 13.116 -5.454 1.00 41.69 94 SER A N 1
ATOM 741 C CA . SER A 1 94 ? -21.240 13.143 -4.471 1.00 41.69 94 SER A CA 1
ATOM 742 C C . SER A 1 94 ? -20.951 12.080 -3.41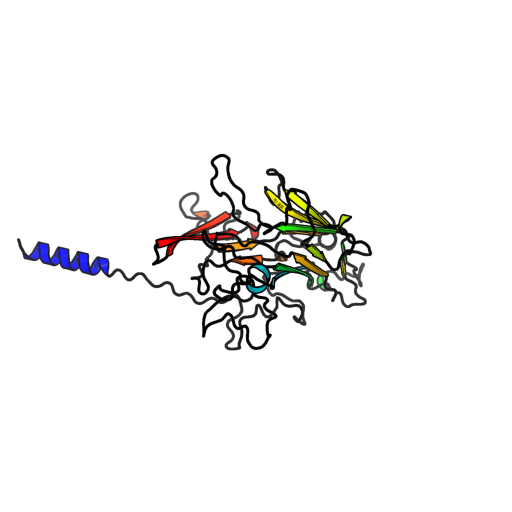5 1.00 41.69 94 SER A C 1
ATOM 744 O O . SER A 1 94 ? -21.533 10.991 -3.423 1.00 41.69 94 SER A O 1
ATOM 746 N N . GLN A 1 95 ? -20.068 12.393 -2.463 1.00 46.41 95 GLN A N 1
ATOM 747 C CA . GLN A 1 95 ? -20.245 11.823 -1.132 1.00 46.41 95 GLN A CA 1
ATOM 748 C C . GLN A 1 95 ? -21.564 12.395 -0.615 1.00 46.41 95 GLN A C 1
ATOM 750 O O . GLN A 1 95 ? -21.625 13.549 -0.207 1.00 46.41 95 GLN A O 1
ATOM 755 N N . LEU A 1 96 ? -22.643 11.623 -0.767 1.00 39.75 96 LEU A N 1
ATOM 756 C CA . LEU A 1 96 ? -24.019 12.004 -0.446 1.00 39.75 96 LEU A CA 1
ATOM 757 C C . LEU A 1 96 ? -24.101 12.915 0.792 1.00 39.75 96 LEU A C 1
ATOM 759 O O . LEU A 1 96 ? -23.831 12.457 1.898 1.00 39.75 96 LEU A O 1
ATOM 763 N N . ALA A 1 97 ? -24.538 14.156 0.544 1.00 32.62 97 ALA A N 1
ATOM 764 C CA . ALA A 1 97 ? -24.894 15.249 1.458 1.00 32.62 97 ALA A CA 1
ATOM 765 C C . ALA A 1 97 ? -23.912 16.438 1.472 1.00 32.62 97 ALA A C 1
ATOM 767 O O . ALA A 1 97 ? -22.922 16.456 2.194 1.00 32.62 97 ALA A O 1
ATOM 768 N N . SER A 1 98 ? -24.272 17.473 0.703 1.00 35.69 98 SER A N 1
ATOM 769 C CA . SER A 1 98 ? -24.121 18.899 1.042 1.00 35.69 98 SER A CA 1
ATOM 770 C C . SER A 1 98 ? -22.852 19.309 1.814 1.00 35.69 98 SER A C 1
ATOM 772 O O . SER A 1 98 ? -22.771 19.139 3.031 1.00 35.69 98 SER A O 1
ATOM 774 N N . ASN A 1 99 ? -21.908 19.954 1.120 1.00 33.56 99 ASN A N 1
ATOM 775 C CA . ASN A 1 99 ? -20.818 20.770 1.690 1.00 33.56 99 ASN A CA 1
ATOM 776 C C . ASN A 1 99 ? -19.922 20.090 2.744 1.00 33.56 99 ASN A C 1
ATOM 778 O O . ASN A 1 99 ? -19.296 20.762 3.561 1.00 33.56 99 ASN A O 1
ATOM 782 N N . SER A 1 100 ? -19.864 18.762 2.744 1.00 39.69 100 SER A N 1
ATOM 783 C CA . SER A 1 100 ? -19.313 17.990 3.852 1.00 39.69 100 SER A CA 1
ATOM 784 C C . SER A 1 100 ? -17.966 17.364 3.493 1.00 39.69 100 SER A C 1
ATOM 786 O O . SER A 1 100 ? -17.828 16.597 2.546 1.00 39.69 100 SER A O 1
ATOM 788 N N . TYR A 1 101 ? -16.957 17.768 4.259 1.00 43.47 101 TYR A N 1
ATOM 789 C CA . TYR A 1 101 ? -15.537 17.514 4.067 1.00 43.47 101 TYR A CA 1
ATOM 790 C C . TYR A 1 101 ? -15.169 16.028 4.215 1.00 43.47 101 TYR A C 1
ATOM 792 O O . TYR A 1 101 ? -15.158 15.479 5.318 1.00 43.47 101 TYR A O 1
ATOM 800 N N . SER A 1 102 ? -14.778 15.395 3.109 1.00 48.34 102 SER A N 1
ATOM 801 C CA . SER A 1 102 ? -14.016 14.147 3.120 1.00 48.34 102 SER A CA 1
ATOM 802 C C . SER A 1 102 ? -12.875 14.242 2.118 1.00 48.34 102 SER A C 1
ATOM 804 O O . SER A 1 102 ? -13.134 14.599 0.970 1.00 48.34 102 SER A O 1
ATOM 806 N N . PRO A 1 103 ? -11.641 13.869 2.500 1.00 54.59 103 PRO A N 1
ATOM 807 C CA . PRO A 1 103 ? -10.574 13.673 1.531 1.00 54.59 103 PRO A CA 1
ATOM 808 C C . PRO A 1 103 ? -11.025 12.671 0.462 1.00 54.59 103 PRO A C 1
ATOM 810 O O . PRO A 1 103 ? -11.640 11.647 0.790 1.00 54.59 103 PRO A O 1
ATOM 813 N N . GLU A 1 104 ? -10.750 12.987 -0.799 1.00 55.78 104 GLU A N 1
ATOM 814 C CA . GLU A 1 104 ? -10.981 12.097 -1.933 1.00 55.78 104 GLU A CA 1
ATOM 815 C C . GLU A 1 104 ? -10.223 10.774 -1.726 1.00 55.78 104 GLU A C 1
ATOM 817 O O . GLU A 1 104 ? -9.102 10.759 -1.213 1.00 55.78 104 GLU A O 1
ATOM 822 N N . GLY A 1 105 ? -10.864 9.647 -2.046 1.00 66.69 105 GLY A N 1
ATOM 823 C CA . GLY A 1 105 ? -10.286 8.312 -1.861 1.00 66.69 105 GLY A CA 1
ATOM 824 C C . GLY A 1 105 ? -10.243 7.786 -0.416 1.00 66.69 105 GLY A C 1
ATOM 825 O O . GLY A 1 105 ? -9.788 6.665 -0.209 1.00 66.69 105 GLY A O 1
ATOM 826 N N . ALA A 1 106 ? -10.722 8.531 0.591 1.00 76.19 106 ALA A N 1
ATOM 827 C CA . ALA A 1 106 ? -10.824 8.019 1.962 1.00 76.19 106 ALA A CA 1
ATOM 828 C C . ALA A 1 106 ? -12.043 7.097 2.157 1.00 76.19 106 ALA A C 1
ATOM 830 O O . ALA A 1 106 ? -13.140 7.392 1.679 1.00 76.19 106 ALA A O 1
ATOM 831 N N . ILE A 1 107 ? -11.876 6.034 2.947 1.00 82.50 107 ILE A N 1
ATOM 832 C CA . ILE A 1 107 ? -12.923 5.041 3.244 1.00 82.50 107 ILE A CA 1
ATOM 833 C C . ILE A 1 107 ? -13.388 5.097 4.697 1.00 82.50 107 ILE A C 1
ATOM 835 O O . ILE A 1 107 ? -12.681 5.580 5.580 1.00 82.50 107 ILE A O 1
ATOM 839 N N . LEU A 1 108 ? -14.591 4.592 4.968 1.00 83.25 108 LEU A N 1
ATOM 840 C CA . LEU A 1 108 ? -15.110 4.496 6.335 1.00 83.25 108 LEU A CA 1
ATOM 841 C C . LEU A 1 108 ? -14.571 3.263 7.063 1.00 83.25 108 LEU A C 1
ATOM 843 O O . LEU A 1 108 ? -14.495 2.185 6.474 1.00 83.25 108 LEU A O 1
ATOM 847 N N . THR A 1 109 ? -14.288 3.419 8.358 1.00 87.50 109 THR A N 1
ATOM 848 C CA . THR A 1 109 ? -14.030 2.289 9.258 1.00 87.50 109 THR A CA 1
ATOM 849 C C . THR A 1 109 ? -15.230 1.342 9.310 1.00 87.50 109 THR A C 1
ATOM 851 O O . THR A 1 109 ? -16.389 1.764 9.193 1.00 87.50 109 THR A O 1
ATOM 854 N N . SER A 1 110 ? -14.960 0.073 9.592 1.00 88.94 110 SER A N 1
ATOM 855 C CA . SER A 1 110 ? -15.970 -0.843 10.121 1.00 88.94 110 SER A CA 1
ATOM 856 C C . SER A 1 110 ? -16.359 -0.446 11.550 1.00 88.94 110 SER A C 1
ATOM 858 O O . SER A 1 110 ? -15.687 0.333 12.229 1.00 88.94 110 SER A O 1
ATOM 860 N N . THR A 1 111 ? -17.498 -0.942 12.010 1.00 85.50 111 THR A N 1
ATOM 861 C CA . THR A 1 111 ? -18.051 -0.712 13.350 1.00 85.50 111 THR A CA 1
ATOM 862 C C . THR A 1 111 ? -18.611 -2.023 13.882 1.00 85.50 111 THR A C 1
ATOM 864 O O . THR A 1 111 ? -18.937 -2.906 13.096 1.00 85.50 111 THR A O 1
ATOM 867 N N . LEU A 1 112 ? -18.780 -2.148 15.200 1.00 82.25 112 LEU A N 1
ATOM 868 C CA . LEU A 1 112 ? -19.289 -3.381 15.824 1.00 82.25 112 LEU A CA 1
ATOM 869 C C . LEU A 1 112 ? -20.643 -3.851 15.268 1.00 82.25 112 LEU A C 1
ATOM 871 O O . LEU A 1 112 ? -20.979 -5.024 15.363 1.00 82.25 112 LEU A O 1
ATOM 875 N N . THR A 1 113 ? -21.432 -2.932 14.718 1.00 80.56 113 THR A N 1
ATOM 876 C CA . THR A 1 113 ? -22.761 -3.208 14.167 1.00 80.56 113 THR A CA 1
ATOM 877 C C . THR A 1 113 ? -22.778 -3.248 12.641 1.00 80.56 113 THR A C 1
ATOM 879 O O . THR A 1 113 ? -23.822 -3.543 12.060 1.00 80.56 113 THR A O 1
ATOM 882 N N . ARG A 1 114 ? -21.664 -2.910 11.976 1.00 81.12 114 ARG A N 1
ATOM 883 C CA . ARG A 1 114 ? -21.603 -2.787 10.517 1.00 81.12 114 ARG A CA 1
ATOM 884 C C . ARG A 1 114 ? -20.175 -2.844 9.993 1.00 81.12 114 ARG A C 1
ATOM 886 O O . ARG A 1 114 ? -19.390 -1.931 10.256 1.00 81.12 114 ARG A O 1
ATOM 893 N N . ASP A 1 115 ? -19.916 -3.816 9.130 1.00 86.69 115 ASP A N 1
ATOM 894 C CA . ASP A 1 115 ? -18.701 -3.877 8.323 1.00 86.69 115 ASP A CA 1
ATOM 895 C C . ASP A 1 115 ? -18.748 -2.867 7.171 1.00 86.69 115 ASP A C 1
ATOM 897 O O . ASP A 1 115 ? -19.783 -2.676 6.532 1.00 86.69 115 ASP A O 1
ATOM 901 N N . SER A 1 116 ? -17.621 -2.214 6.899 1.00 87.12 116 SER A N 1
ATOM 902 C CA . SER A 1 116 ? -17.414 -1.404 5.698 1.00 87.12 116 SER A CA 1
ATOM 903 C C . SER A 1 116 ? -16.583 -2.234 4.727 1.00 87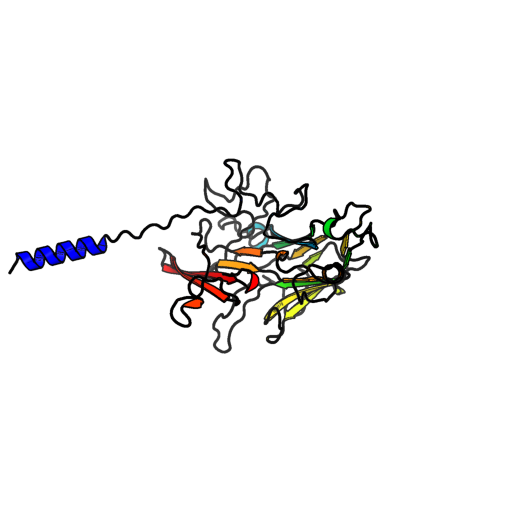.12 116 SER A C 1
ATOM 905 O O . SER A 1 116 ? -15.440 -2.558 5.031 1.00 87.12 116 SER A O 1
ATOM 907 N N . VAL A 1 117 ? -17.169 -2.630 3.597 1.00 87.62 117 VAL A N 1
ATOM 908 C CA . VAL A 1 117 ? -16.564 -3.574 2.647 1.00 87.62 117 VAL A CA 1
ATOM 909 C C . VAL A 1 117 ? -16.533 -2.964 1.255 1.00 87.62 117 VAL A C 1
ATOM 911 O O . VAL A 1 117 ? -17.513 -2.355 0.822 1.00 87.62 117 VAL A O 1
ATOM 914 N N . GLY A 1 118 ? -15.433 -3.159 0.543 1.00 86.69 118 GLY A N 1
ATOM 915 C CA . GLY A 1 118 ? -15.305 -2.770 -0.854 1.00 86.69 118 GLY A CA 1
ATOM 916 C C . GLY A 1 118 ? -13.985 -3.214 -1.454 1.00 86.69 118 GLY A C 1
ATOM 917 O O . GLY A 1 118 ? -13.305 -4.080 -0.909 1.00 86.69 118 GLY A O 1
ATOM 918 N N . ASP A 1 119 ? -13.635 -2.628 -2.588 1.00 87.75 119 ASP A N 1
ATOM 919 C CA . ASP A 1 119 ? -12.463 -3.050 -3.348 1.00 87.75 119 ASP A CA 1
ATOM 920 C C . ASP A 1 119 ? -11.293 -2.087 -3.170 1.00 87.75 119 ASP A C 1
ATOM 922 O O . ASP A 1 119 ? -11.478 -0.890 -2.953 1.00 87.75 119 ASP A O 1
ATOM 926 N N . PHE A 1 120 ? -10.080 -2.586 -3.362 1.00 91.50 120 PHE A N 1
ATOM 927 C CA . PHE A 1 120 ? -8.927 -1.749 -3.664 1.00 91.50 120 PHE A CA 1
ATOM 928 C C . PHE A 1 120 ? -8.581 -1.841 -5.135 1.00 91.50 120 PHE A C 1
ATOM 930 O O . PHE A 1 120 ? -8.550 -2.929 -5.702 1.00 91.50 120 PHE A O 1
ATOM 937 N N . ILE A 1 121 ? -8.277 -0.696 -5.732 1.00 88.62 121 ILE A N 1
ATOM 938 C CA . ILE A 1 121 ? -7.634 -0.598 -7.035 1.00 88.62 121 ILE A CA 1
ATOM 939 C C . ILE A 1 121 ? -6.252 -0.023 -6.771 1.00 88.62 121 ILE A C 1
ATOM 941 O O . ILE A 1 121 ? -6.119 1.128 -6.362 1.00 88.62 121 ILE A O 1
ATOM 945 N N . ILE A 1 122 ? -5.234 -0.847 -6.964 1.00 91.00 122 ILE A N 1
ATOM 946 C CA . ILE A 1 122 ? -3.834 -0.454 -6.898 1.00 91.00 122 ILE A CA 1
ATOM 947 C C . ILE A 1 122 ? -3.350 -0.285 -8.326 1.00 91.00 122 ILE A C 1
ATOM 949 O O . ILE A 1 122 ? -3.539 -1.183 -9.148 1.00 91.00 122 ILE A O 1
ATOM 953 N N . ALA A 1 123 ? -2.714 0.842 -8.615 1.00 89.81 123 ALA A N 1
ATOM 954 C CA . ALA A 1 123 ? -2.043 1.041 -9.888 1.00 89.81 123 ALA A CA 1
ATOM 955 C C . ALA A 1 123 ? -0.567 1.333 -9.686 1.00 89.81 123 ALA A C 1
ATOM 957 O O . ALA A 1 123 ? -0.191 1.933 -8.683 1.00 89.81 123 ALA A O 1
ATOM 958 N N . ILE A 1 124 ? 0.253 0.900 -10.635 1.00 91.19 124 ILE A N 1
ATOM 959 C CA . ILE A 1 124 ? 1.697 1.103 -10.643 1.00 91.19 124 ILE A CA 1
ATOM 960 C C . ILE A 1 124 ? 2.082 1.814 -11.937 1.00 91.19 124 ILE A C 1
ATOM 962 O O . ILE A 1 124 ? 1.718 1.349 -13.020 1.00 91.19 124 ILE A O 1
ATOM 966 N N . ASN A 1 125 ? 2.857 2.888 -11.815 1.00 90.19 125 ASN A N 1
ATOM 967 C CA . ASN A 1 125 ? 3.509 3.575 -12.927 1.00 90.19 125 ASN A CA 1
ATOM 968 C C . ASN A 1 125 ? 4.992 3.855 -12.599 1.00 90.19 125 ASN A C 1
ATOM 970 O O . ASN A 1 125 ? 5.522 3.369 -11.593 1.00 90.19 125 ASN A O 1
ATOM 974 N N . PHE A 1 126 ? 5.673 4.640 -13.440 1.00 88.38 126 PHE A N 1
ATOM 975 C CA . PHE A 1 126 ? 7.054 5.061 -13.204 1.00 88.38 126 PHE A CA 1
ATOM 976 C C . PHE A 1 126 ? 7.199 6.585 -13.229 1.00 88.38 126 PHE A C 1
ATOM 978 O O . PHE A 1 126 ? 7.123 7.216 -14.282 1.00 88.38 126 PHE A O 1
ATOM 985 N N . SER A 1 127 ? 7.457 7.189 -12.070 1.00 85.19 127 SER A N 1
ATOM 986 C CA . SER A 1 127 ? 7.606 8.639 -11.924 1.00 85.19 127 SER A CA 1
ATOM 987 C C . SER A 1 127 ? 8.996 9.131 -12.339 1.00 85.19 127 SER A C 1
ATOM 989 O O . SER A 1 127 ? 10.018 8.541 -11.986 1.00 85.19 127 SER A O 1
ATOM 991 N N . GLN A 1 128 ? 9.039 10.241 -13.084 1.00 84.81 128 GLN A N 1
ATOM 992 C CA . GLN A 1 128 ? 10.269 10.939 -13.497 1.00 84.81 128 GLN A CA 1
ATOM 993 C C . GLN A 1 128 ? 11.406 10.017 -14.013 1.00 84.81 128 GLN A C 1
ATOM 995 O O . GLN A 1 128 ? 12.552 10.139 -13.575 1.00 84.81 128 GLN A O 1
ATOM 1000 N N . PRO A 1 129 ? 11.143 9.131 -14.993 1.00 86.31 129 PRO A N 1
ATOM 1001 C CA . PRO A 1 129 ? 12.115 8.156 -15.514 1.00 86.31 129 PRO A CA 1
ATOM 1002 C C . PRO A 1 129 ? 13.380 8.809 -16.087 1.00 86.31 129 PRO A C 1
ATOM 1004 O O . PRO A 1 129 ? 14.467 8.234 -16.048 1.00 86.31 129 PRO A O 1
ATOM 1007 N N . LYS A 1 130 ? 13.258 10.054 -16.565 1.00 86.31 130 LYS A N 1
ATOM 1008 C CA . LYS A 1 130 ? 14.367 10.845 -17.112 1.00 86.31 130 LYS A CA 1
ATOM 1009 C C . LYS A 1 130 ? 15.470 11.136 -16.087 1.00 86.31 130 LYS A C 1
ATOM 1011 O O . LYS A 1 130 ? 16.592 11.409 -16.497 1.00 86.31 130 LYS A O 1
ATOM 1016 N N . ALA A 1 131 ? 15.186 11.031 -14.784 1.00 85.88 131 ALA A N 1
ATOM 1017 C CA . ALA A 1 131 ? 16.188 11.159 -13.724 1.00 85.88 131 ALA A CA 1
ATOM 1018 C C . ALA A 1 131 ? 17.282 10.070 -13.779 1.00 85.88 131 ALA A C 1
ATOM 1020 O O . ALA A 1 131 ? 18.332 10.227 -13.161 1.00 85.88 131 ALA A O 1
ATOM 1021 N N . PHE A 1 132 ? 17.046 8.987 -14.526 1.00 86.00 132 PHE A N 1
ATOM 1022 C CA . PHE A 1 132 ? 17.939 7.830 -14.645 1.00 86.00 132 PHE A CA 1
ATOM 1023 C C . PHE A 1 132 ? 18.619 7.715 -16.010 1.00 86.00 132 PHE A C 1
ATOM 1025 O O . PHE A 1 132 ? 19.291 6.721 -16.278 1.00 86.00 132 PHE A O 1
ATOM 1032 N N . ILE A 1 133 ? 18.442 8.713 -16.877 1.00 88.25 133 ILE A N 1
ATOM 1033 C CA . ILE A 1 133 ? 19.140 8.786 -18.160 1.00 88.25 133 ILE A CA 1
ATOM 1034 C C . ILE A 1 133 ? 20.591 9.184 -17.887 1.00 88.25 133 ILE A C 1
ATOM 1036 O O . ILE A 1 133 ? 20.851 10.232 -17.295 1.00 88.25 133 ILE A O 1
ATOM 1040 N N . THR A 1 134 ? 21.535 8.364 -18.344 1.00 88.00 134 THR A N 1
ATOM 1041 C CA . THR A 1 134 ? 22.974 8.662 -18.275 1.00 88.00 134 THR A CA 1
ATOM 1042 C C . THR A 1 134 ? 23.608 8.620 -19.662 1.00 88.00 134 THR A C 1
ATOM 1044 O O . THR A 1 134 ? 22.984 8.187 -20.633 1.00 88.00 134 THR A O 1
ATOM 1047 N N . SER A 1 135 ? 24.861 9.065 -19.770 1.00 88.88 135 SER A N 1
ATOM 1048 C CA . SER A 1 135 ? 25.668 8.901 -20.986 1.00 88.88 135 SER A CA 1
ATOM 1049 C C . SER A 1 135 ? 25.816 7.433 -21.391 1.00 88.88 135 SER A C 1
ATOM 1051 O O . SER A 1 135 ? 25.805 7.122 -22.580 1.00 88.88 135 SER A O 1
ATOM 1053 N N . GLU A 1 136 ? 25.929 6.531 -20.414 1.00 88.62 136 GLU A N 1
ATOM 1054 C CA . GLU A 1 136 ? 26.089 5.091 -20.635 1.00 88.62 136 GLU A CA 1
ATOM 1055 C C . GLU A 1 136 ? 24.753 4.393 -20.925 1.00 88.62 136 GLU A C 1
ATOM 1057 O O . GLU A 1 136 ? 24.730 3.379 -21.620 1.00 88.62 136 GLU A O 1
ATOM 1062 N N . ASN A 1 137 ? 23.641 4.931 -20.413 1.00 87.12 137 ASN A N 1
ATOM 1063 C CA . ASN A 1 137 ? 22.299 4.396 -20.619 1.00 87.12 137 ASN A CA 1
ATOM 1064 C C . ASN A 1 137 ? 21.305 5.517 -20.982 1.00 87.12 137 ASN A C 1
ATOM 1066 O O . ASN A 1 137 ? 20.544 5.984 -20.129 1.00 87.12 137 ASN A O 1
ATOM 1070 N N . PRO A 1 138 ? 21.284 5.965 -22.252 1.00 89.75 138 PRO A N 1
ATOM 1071 C CA . PRO A 1 138 ? 20.430 7.072 -22.682 1.00 89.75 138 PRO A CA 1
ATOM 1072 C C . PRO A 1 138 ? 18.944 6.689 -22.803 1.00 89.75 138 PRO A C 1
ATOM 1074 O O . PRO A 1 138 ? 18.088 7.554 -22.991 1.00 89.75 138 PRO A O 1
ATOM 1077 N N . LYS A 1 139 ? 18.637 5.389 -22.756 1.00 91.81 139 LYS A N 1
ATOM 1078 C CA . LYS A 1 139 ? 17.311 4.807 -22.993 1.00 91.81 139 LYS A CA 1
ATOM 1079 C C . LYS A 1 139 ? 17.054 3.668 -21.994 1.00 91.81 139 LYS A C 1
ATOM 1081 O O . LYS A 1 139 ? 16.943 2.514 -22.411 1.00 91.81 139 LYS A O 1
ATOM 1086 N N . PRO A 1 140 ? 17.001 3.966 -20.684 1.00 90.25 140 PRO A N 1
ATOM 1087 C CA . PRO A 1 140 ? 16.845 2.933 -19.671 1.00 90.25 140 PRO A CA 1
ATOM 1088 C C . PRO A 1 140 ? 15.507 2.206 -19.823 1.00 90.25 140 PRO A C 1
ATOM 1090 O O . PRO A 1 140 ? 14.469 2.834 -20.024 1.00 90.25 140 PRO A O 1
ATOM 1093 N N . ILE A 1 141 ? 15.530 0.881 -19.697 1.00 91.12 141 ILE A N 1
ATOM 1094 C CA . ILE A 1 141 ? 14.333 0.040 -19.607 1.00 91.12 141 ILE A CA 1
ATOM 1095 C C . ILE A 1 141 ? 14.265 -0.489 -18.180 1.00 91.12 141 ILE A C 1
ATOM 1097 O O . ILE A 1 141 ? 15.216 -1.117 -17.718 1.00 91.12 141 ILE A O 1
ATOM 1101 N N . PHE A 1 142 ? 13.136 -0.284 -17.507 1.00 90.44 142 PHE A N 1
ATOM 1102 C CA . PHE A 1 142 ? 12.918 -0.806 -16.158 1.00 90.44 142 PHE A CA 1
ATOM 1103 C C . PHE A 1 142 ? 11.995 -2.010 -16.234 1.00 90.44 142 PHE A C 1
ATOM 1105 O O . PHE A 1 142 ? 10.911 -1.915 -16.813 1.00 90.44 142 PHE A O 1
ATOM 1112 N N . ARG A 1 143 ? 12.419 -3.147 -15.674 1.00 90.69 143 ARG A N 1
ATOM 1113 C CA . ARG A 1 143 ? 11.650 -4.389 -15.745 1.00 90.69 143 ARG A CA 1
ATOM 1114 C C . ARG A 1 143 ? 11.600 -5.111 -14.406 1.00 90.69 143 ARG A C 1
ATOM 1116 O O . ARG A 1 143 ? 12.637 -5.462 -13.860 1.00 90.69 143 ARG A O 1
ATOM 1123 N N . PHE A 1 144 ? 10.393 -5.454 -13.966 1.00 90.88 144 PHE A N 1
ATOM 1124 C CA . PHE A 1 144 ? 10.152 -6.206 -12.737 1.00 90.88 144 PHE A CA 1
ATOM 1125 C C . PHE A 1 144 ? 9.289 -7.432 -13.030 1.00 90.88 144 PHE A C 1
ATOM 1127 O O . PHE A 1 144 ? 8.218 -7.326 -13.628 1.00 90.88 144 PHE A O 1
ATOM 1134 N N . LYS A 1 145 ? 9.754 -8.620 -12.630 1.00 90.44 145 LYS A N 1
ATOM 1135 C CA . LYS A 1 145 ? 9.063 -9.891 -12.921 1.00 90.44 145 LYS A CA 1
ATOM 1136 C C . LYS A 1 145 ? 7.923 -10.217 -11.968 1.00 90.44 145 LYS A C 1
ATOM 1138 O O . LYS A 1 145 ? 7.018 -10.961 -12.337 1.00 90.44 145 LYS A O 1
ATOM 1143 N N . ASN A 1 146 ? 7.972 -9.665 -10.769 1.00 91.50 146 ASN A N 1
ATOM 1144 C CA . ASN A 1 146 ? 6.974 -9.883 -9.745 1.00 91.50 146 ASN A CA 1
ATOM 1145 C C . ASN A 1 146 ? 6.783 -8.621 -8.907 1.00 91.50 146 ASN A C 1
ATOM 1147 O O . ASN A 1 146 ? 7.595 -7.690 -8.945 1.00 91.50 146 ASN A O 1
ATOM 1151 N N . ILE A 1 147 ? 5.688 -8.626 -8.163 1.00 93.38 147 ILE A N 1
ATOM 1152 C CA . ILE A 1 147 ? 5.332 -7.611 -7.185 1.00 93.38 147 ILE A CA 1
ATOM 1153 C C . ILE A 1 147 ? 4.845 -8.312 -5.920 1.00 93.38 147 ILE A C 1
ATOM 1155 O O . ILE A 1 147 ? 4.073 -9.268 -5.997 1.00 93.38 147 ILE A O 1
ATOM 1159 N N . SER A 1 148 ? 5.289 -7.826 -4.766 1.00 93.88 148 SER A N 1
ATOM 1160 C CA . SER A 1 148 ? 4.788 -8.238 -3.457 1.00 93.88 148 SER A CA 1
ATOM 1161 C C . SER A 1 148 ? 4.172 -7.037 -2.752 1.00 93.88 148 SER A C 1
ATOM 1163 O O . SER A 1 148 ? 4.832 -6.014 -2.569 1.00 93.88 148 SER A O 1
ATOM 1165 N N . ILE A 1 149 ? 2.905 -7.157 -2.366 1.00 94.75 149 ILE A N 1
ATOM 1166 C CA . ILE A 1 149 ? 2.123 -6.112 -1.706 1.00 94.75 149 ILE A CA 1
ATOM 1167 C C . ILE A 1 149 ? 1.823 -6.569 -0.288 1.00 94.75 149 ILE A C 1
ATOM 1169 O O . ILE A 1 149 ? 1.133 -7.565 -0.078 1.00 94.75 149 ILE A O 1
ATOM 1173 N N . TYR A 1 150 ? 2.310 -5.806 0.678 1.00 95.19 150 TYR A N 1
ATOM 1174 C CA . TYR A 1 150 ? 2.011 -5.992 2.084 1.00 95.19 150 TYR A CA 1
ATOM 1175 C C . TYR A 1 150 ? 0.860 -5.082 2.491 1.00 95.19 150 TYR A C 1
ATOM 1177 O O . TYR A 1 150 ? 0.957 -3.852 2.400 1.00 95.19 150 TYR A O 1
ATOM 1185 N N . ILE A 1 151 ? -0.209 -5.698 2.980 1.00 96.56 151 ILE A N 1
ATOM 1186 C CA . ILE A 1 151 ? -1.435 -5.026 3.401 1.00 96.56 151 ILE A CA 1
ATOM 1187 C C . ILE A 1 151 ? -1.535 -5.113 4.927 1.00 96.56 151 ILE A C 1
ATOM 1189 O O . ILE A 1 151 ? -1.455 -6.222 5.467 1.00 96.56 151 ILE A O 1
ATOM 1193 N N . PRO A 1 152 ? -1.736 -3.984 5.637 1.00 95.31 152 PRO A N 1
ATOM 1194 C CA . PRO A 1 152 ? -1.961 -4.000 7.077 1.00 95.31 152 PRO A CA 1
ATOM 1195 C C . PRO A 1 152 ? -3.064 -4.986 7.440 1.00 95.31 152 PRO A C 1
ATOM 1197 O O . PRO A 1 152 ? -4.158 -4.911 6.888 1.00 95.31 152 PRO A O 1
ATOM 1200 N N . ALA A 1 153 ? -2.781 -5.884 8.376 1.00 95.31 153 ALA A N 1
ATOM 1201 C CA . ALA A 1 153 ? -3.723 -6.882 8.869 1.00 95.31 153 ALA A CA 1
ATOM 1202 C C . ALA A 1 153 ? -3.960 -6.687 10.371 1.00 95.31 153 ALA A C 1
ATOM 1204 O O . ALA A 1 153 ? -3.086 -6.138 11.057 1.00 95.31 153 ALA A O 1
ATOM 1205 N N . PRO A 1 154 ? -5.096 -7.153 10.910 1.00 93.44 154 PRO A N 1
ATOM 1206 C CA . PRO A 1 154 ? -5.274 -7.189 12.345 1.00 93.44 154 PRO A CA 1
ATOM 1207 C C . PRO A 1 154 ? -4.326 -8.204 12.990 1.00 93.44 154 PRO A C 1
ATOM 1209 O O . PRO A 1 154 ? -4.135 -9.334 12.514 1.00 93.44 154 PRO A O 1
ATOM 1212 N N . ILE A 1 155 ? -3.735 -7.764 14.097 1.00 91.25 155 ILE A N 1
ATOM 1213 C CA . ILE A 1 155 ? -2.831 -8.534 14.944 1.00 91.25 155 ILE A CA 1
ATOM 1214 C C . ILE A 1 155 ? -3.370 -8.444 16.359 1.00 91.25 155 ILE A C 1
ATOM 1216 O O . ILE A 1 155 ? -3.533 -7.353 16.914 1.00 91.25 155 ILE A O 1
ATOM 1220 N N . ILE A 1 156 ? -3.623 -9.613 16.924 1.00 87.50 156 ILE A N 1
ATOM 1221 C CA . ILE A 1 156 ? -4.149 -9.785 18.266 1.00 87.50 156 ILE A CA 1
ATOM 1222 C C . ILE A 1 156 ? -3.025 -10.368 19.118 1.00 87.50 156 ILE A C 1
ATOM 1224 O O . ILE A 1 156 ? -2.274 -11.229 18.649 1.00 87.50 156 ILE A O 1
ATOM 1228 N N . ASP A 1 157 ? -2.867 -9.877 20.339 1.00 85.81 157 ASP A N 1
ATOM 1229 C CA . ASP A 1 157 ? -1.905 -10.438 21.275 1.00 85.81 157 ASP A CA 1
ATOM 1230 C C . ASP A 1 157 ? -2.391 -11.773 21.872 1.00 85.81 157 ASP A C 1
ATOM 1232 O O . ASP A 1 157 ? -3.496 -12.254 21.611 1.00 85.81 157 ASP A O 1
ATOM 1236 N N . LYS A 1 158 ? -1.551 -12.381 22.715 1.00 86.69 158 LYS A N 1
ATOM 1237 C CA . LYS A 1 158 ? -1.871 -13.639 23.411 1.00 86.69 158 LYS A CA 1
ATOM 1238 C C . LYS A 1 158 ? -3.053 -13.544 24.389 1.00 86.69 158 LYS A C 1
ATOM 1240 O O . LYS A 1 158 ? -3.520 -14.581 24.851 1.00 86.69 158 LYS A O 1
ATOM 1245 N N . TYR A 1 159 ? -3.493 -12.338 24.742 1.00 86.62 159 TYR A N 1
ATOM 1246 C CA . TYR A 1 159 ? -4.609 -12.076 25.649 1.00 86.62 159 TYR A CA 1
ATOM 1247 C C . TYR A 1 159 ? -5.896 -11.700 24.903 1.00 86.62 159 TYR A C 1
ATOM 1249 O O . TYR A 1 159 ? -6.931 -11.515 25.540 1.00 86.62 159 TYR A O 1
ATOM 1257 N N . GLY A 1 160 ? -5.861 -11.637 23.568 1.00 82.75 160 GLY A N 1
ATOM 1258 C CA . GLY A 1 160 ? -7.012 -11.252 22.757 1.00 82.75 160 GLY A CA 1
ATOM 1259 C C . GLY A 1 160 ? -7.133 -9.742 22.526 1.00 82.75 160 GLY A C 1
ATOM 1260 O O . GLY A 1 160 ? -8.145 -9.302 21.981 1.00 82.75 160 GLY A O 1
ATOM 1261 N N . GLU A 1 161 ? -6.131 -8.941 22.901 1.00 84.62 161 GLU A N 1
ATOM 1262 C CA . GLU A 1 161 ? -6.132 -7.496 22.674 1.00 84.62 161 GLU A CA 1
ATOM 1263 C C . GLU A 1 161 ? -5.589 -7.131 21.288 1.00 84.62 161 GLU A C 1
ATOM 1265 O O . GLU A 1 161 ? -4.580 -7.657 20.814 1.00 84.62 161 GLU A O 1
ATOM 1270 N N . LEU A 1 162 ? -6.256 -6.184 20.626 1.00 84.88 162 LEU A N 1
ATOM 1271 C CA . LEU A 1 162 ? -5.878 -5.714 19.296 1.00 84.88 162 LEU A CA 1
ATOM 1272 C C . LEU A 1 162 ? -4.631 -4.816 19.366 1.00 84.88 162 LEU A C 1
ATOM 1274 O O . LEU A 1 162 ? -4.715 -3.624 19.682 1.00 84.88 162 LEU A O 1
ATOM 1278 N N . ILE A 1 163 ? -3.472 -5.367 19.004 1.00 84.94 163 ILE A N 1
ATOM 1279 C CA . ILE A 1 163 ? -2.212 -4.615 18.897 1.00 84.94 163 ILE A CA 1
ATOM 1280 C C . ILE A 1 163 ? -2.268 -3.691 17.684 1.00 84.94 163 ILE A C 1
ATOM 1282 O O . ILE A 1 163 ? -1.989 -2.493 17.771 1.00 84.94 163 ILE A O 1
ATOM 1286 N N . GLN A 1 164 ? -2.645 -4.251 16.540 1.00 87.88 164 GLN A N 1
ATOM 1287 C CA . GLN A 1 164 ? -2.724 -3.561 15.262 1.00 87.88 164 GLN A CA 1
ATOM 1288 C C . GLN A 1 164 ? -4.054 -3.913 14.623 1.00 87.88 164 GLN A C 1
ATOM 1290 O O . GLN A 1 164 ? -4.464 -5.065 14.664 1.00 87.88 164 GLN A O 1
ATOM 1295 N N . ASP A 1 165 ? -4.704 -2.924 14.026 1.00 91.94 165 ASP A N 1
ATOM 1296 C CA . ASP A 1 165 ? -5.881 -3.145 13.199 1.00 91.94 165 ASP A CA 1
ATOM 1297 C C . ASP A 1 165 ? -5.497 -3.098 11.720 1.00 91.94 165 ASP A C 1
ATOM 1299 O O . ASP A 1 165 ? -4.448 -2.555 11.362 1.00 91.94 165 ASP A O 1
ATOM 1303 N N . GLY A 1 166 ? -6.339 -3.626 10.845 1.00 94.75 166 GLY A N 1
ATOM 1304 C CA . GLY A 1 166 ? -6.046 -3.642 9.423 1.00 94.75 166 GLY A CA 1
ATOM 1305 C C . GLY A 1 166 ? -7.206 -4.117 8.573 1.00 94.75 166 GLY A C 1
ATOM 1306 O O . GLY A 1 166 ? -8.354 -4.184 9.001 1.00 94.75 166 GLY A O 1
ATOM 1307 N N . PHE A 1 167 ? -6.871 -4.423 7.333 1.00 96.44 167 PHE A N 1
ATOM 1308 C CA . PHE A 1 167 ? -7.794 -4.915 6.333 1.00 96.44 167 PHE A CA 1
ATOM 1309 C C . PHE A 1 167 ? -7.880 -6.436 6.384 1.00 96.44 167 PHE A C 1
ATOM 1311 O O . PHE A 1 167 ? -6.897 -7.126 6.670 1.00 96.44 167 PHE A O 1
ATOM 1318 N N . GLU A 1 168 ? -9.056 -6.966 6.071 1.00 95.38 168 GLU A N 1
ATOM 1319 C CA . GLU A 1 168 ? -9.291 -8.408 6.010 1.00 95.38 168 GLU A CA 1
ATOM 1320 C C . GLU A 1 168 ? -10.154 -8.769 4.800 1.00 95.38 168 GLU A C 1
ATOM 1322 O O . GLU A 1 168 ? -11.038 -7.987 4.438 1.00 95.38 168 GLU A O 1
ATOM 1327 N N . PRO A 1 169 ? -9.950 -9.948 4.186 1.00 94.81 169 PRO A N 1
ATOM 1328 C CA . PRO A 1 169 ? -10.909 -10.474 3.222 1.00 94.81 169 PRO A CA 1
ATOM 1329 C C . PRO A 1 169 ? -12.285 -10.657 3.877 1.00 94.81 169 PRO A C 1
ATOM 1331 O O . PRO A 1 169 ? -12.390 -11.005 5.056 1.00 94.81 169 PRO A O 1
ATOM 1334 N N . TYR A 1 170 ? -13.348 -10.402 3.117 1.00 92.25 170 TYR A N 1
ATOM 1335 C CA . TYR A 1 170 ? -14.726 -10.469 3.595 1.00 92.25 170 TYR A CA 1
ATOM 1336 C C . TYR A 1 170 ? -15.522 -11.611 2.952 1.00 92.25 170 TYR A C 1
ATOM 1338 O O . TYR A 1 170 ? -15.292 -12.015 1.811 1.00 92.25 170 TYR A O 1
ATOM 1346 N N . GLY A 1 171 ? -16.536 -12.094 3.671 1.00 88.94 171 GLY A N 1
ATOM 1347 C CA . GLY A 1 171 ? -17.463 -13.102 3.172 1.00 88.94 171 GLY A CA 1
ATOM 1348 C C . GLY A 1 171 ? -16.821 -14.485 3.086 1.00 88.94 171 GLY A C 1
ATOM 1349 O O . GLY A 1 171 ? -16.410 -15.040 4.099 1.00 88.94 171 GLY A O 1
ATOM 1350 N N . ARG A 1 172 ? -16.797 -15.070 1.883 1.00 91.00 172 ARG A N 1
ATOM 1351 C CA . ARG A 1 172 ? -16.282 -16.434 1.651 1.00 91.00 172 ARG A CA 1
ATOM 1352 C C . ARG A 1 172 ? -14.789 -16.484 1.327 1.00 91.00 172 ARG A C 1
ATOM 1354 O O . ARG A 1 172 ? -14.245 -17.579 1.257 1.00 91.00 172 ARG A O 1
ATOM 1361 N N . ILE A 1 173 ? -14.159 -15.328 1.126 1.00 94.88 173 ILE A N 1
ATOM 1362 C CA . ILE A 1 173 ? -12.747 -15.238 0.764 1.00 94.88 173 ILE A CA 1
ATOM 1363 C C . ILE A 1 173 ? -11.888 -15.597 1.972 1.00 94.88 173 ILE A C 1
ATOM 1365 O O . ILE A 1 173 ? -12.043 -15.005 3.043 1.00 94.88 173 ILE A O 1
ATOM 1369 N N . ASN A 1 174 ? -10.960 -16.538 1.795 1.00 95.12 174 ASN A N 1
ATOM 1370 C CA . ASN A 1 174 ? -10.069 -16.970 2.870 1.00 95.12 174 ASN A CA 1
ATOM 1371 C C . ASN A 1 174 ? -8.591 -16.953 2.464 1.00 95.12 174 ASN A C 1
ATOM 1373 O O . ASN A 1 174 ? -8.011 -17.941 2.011 1.00 95.12 174 ASN A O 1
ATOM 1377 N N . TRP A 1 175 ? -7.940 -15.824 2.722 1.00 96.31 175 TRP A N 1
ATOM 1378 C CA . TRP A 1 175 ? -6.516 -15.650 2.438 1.00 96.31 175 TRP A CA 1
ATOM 1379 C C . TRP A 1 175 ? -5.592 -16.558 3.258 1.00 96.31 175 TRP A C 1
ATOM 1381 O O . TRP A 1 175 ? -4.482 -16.835 2.815 1.00 96.31 175 TRP A O 1
ATOM 1391 N N . LEU A 1 176 ? -6.029 -17.086 4.410 1.00 93.94 176 LEU A N 1
ATOM 1392 C CA . LEU A 1 176 ? -5.216 -18.034 5.190 1.00 93.94 176 LEU A CA 1
ATOM 1393 C C . LEU A 1 176 ? -5.040 -19.375 4.475 1.00 93.94 176 LEU A C 1
ATOM 1395 O O . LEU A 1 176 ? -4.047 -20.059 4.704 1.00 93.94 176 LEU A O 1
ATOM 1399 N N . THR A 1 177 ? -5.986 -19.750 3.614 1.00 94.69 177 THR A N 1
ATOM 1400 C CA . THR A 1 177 ? -5.895 -20.960 2.787 1.00 94.69 177 THR A CA 1
ATOM 1401 C C . THR A 1 177 ? -5.281 -20.686 1.413 1.00 94.69 177 THR A C 1
ATOM 1403 O O . THR A 1 177 ? -5.294 -21.571 0.564 1.00 94.69 177 THR A O 1
ATOM 1406 N N . GLY A 1 178 ? -4.768 -19.472 1.179 1.00 94.00 178 GLY A N 1
ATOM 1407 C CA . GLY A 1 178 ? -4.217 -19.055 -0.111 1.00 94.00 178 GLY A CA 1
ATOM 1408 C C . GLY A 1 178 ? -5.272 -18.761 -1.181 1.00 94.00 178 GLY A C 1
ATOM 1409 O O . GLY A 1 178 ? -4.943 -18.768 -2.363 1.00 94.00 178 GLY A O 1
ATOM 1410 N N . ASP A 1 179 ? -6.532 -18.521 -0.798 1.00 96.19 179 ASP A N 1
ATOM 1411 C CA . ASP A 1 179 ? -7.588 -18.157 -1.748 1.00 96.19 179 ASP A CA 1
ATOM 1412 C C . ASP A 1 179 ? -7.304 -16.780 -2.364 1.00 96.19 179 ASP A C 1
ATOM 1414 O O . ASP A 1 179 ? -7.445 -15.752 -1.705 1.00 96.19 179 ASP A O 1
ATOM 1418 N N . SER A 1 180 ? -6.906 -16.761 -3.632 1.00 96.25 180 SER A N 1
ATOM 1419 C CA . SER A 1 180 ? -6.637 -15.541 -4.396 1.00 96.25 180 SER A CA 1
ATOM 1420 C C . SER A 1 180 ? -7.780 -15.146 -5.335 1.00 96.25 180 SER A C 1
ATOM 1422 O O . SER A 1 180 ? -7.621 -14.224 -6.136 1.00 96.25 180 SER A O 1
ATOM 1424 N N . SER A 1 181 ? -8.949 -15.795 -5.238 1.00 95.06 181 SER A N 1
ATOM 1425 C CA . SER A 1 181 ? -10.067 -15.621 -6.182 1.00 95.06 181 SER A CA 1
ATOM 1426 C C . SER A 1 181 ? -10.628 -14.197 -6.243 1.00 95.06 181 SER A C 1
ATOM 1428 O O . SER A 1 181 ? -11.212 -13.803 -7.253 1.00 95.06 181 SER A O 1
ATOM 1430 N N . ASN A 1 182 ? -10.421 -13.392 -5.198 1.00 95.06 182 ASN A N 1
ATOM 1431 C CA . ASN A 1 182 ? -10.843 -11.994 -5.161 1.00 95.06 182 ASN A CA 1
ATOM 1432 C C . ASN A 1 182 ? -9.842 -11.014 -5.793 1.00 95.06 182 ASN A C 1
ATOM 1434 O O . ASN A 1 182 ? -10.128 -9.816 -5.827 1.00 95.06 182 ASN A O 1
ATOM 1438 N N . ILE A 1 183 ? -8.691 -11.479 -6.278 1.00 97.00 183 ILE A N 1
ATOM 1439 C CA . ILE A 1 183 ? -7.634 -10.632 -6.839 1.00 97.00 183 ILE A CA 1
ATOM 1440 C C . ILE A 1 183 ? -7.647 -10.745 -8.364 1.00 97.00 183 ILE A C 1
ATOM 1442 O O . ILE A 1 183 ? -7.700 -11.837 -8.923 1.00 97.00 183 ILE A O 1
ATOM 1446 N N . VAL A 1 184 ? -7.598 -9.602 -9.043 1.00 95.00 184 VAL A N 1
ATOM 1447 C CA . VAL A 1 184 ? -7.541 -9.495 -10.508 1.00 95.00 184 VAL A CA 1
ATOM 1448 C C . VAL A 1 184 ? -6.404 -8.550 -10.872 1.00 95.00 184 VAL A C 1
ATOM 1450 O O . VAL A 1 184 ? -6.239 -7.510 -10.240 1.00 95.00 184 VAL A O 1
ATOM 1453 N N . THR A 1 185 ? -5.606 -8.873 -11.886 1.00 95.62 185 THR A N 1
ATOM 1454 C CA . THR A 1 185 ? -4.446 -8.055 -12.265 1.00 95.62 185 THR A CA 1
ATOM 1455 C C . THR A 1 185 ? -4.198 -8.059 -13.766 1.00 95.62 185 THR A C 1
ATOM 1457 O O . THR A 1 185 ? -4.549 -9.004 -14.463 1.00 95.62 185 THR A O 1
ATOM 1460 N N . THR A 1 186 ? -3.554 -7.006 -14.266 1.00 94.88 186 THR A N 1
ATOM 1461 C CA . THR A 1 186 ? -3.063 -6.931 -15.649 1.00 94.88 186 THR A CA 1
ATOM 1462 C C . THR A 1 186 ? -1.743 -7.687 -15.865 1.00 94.88 186 THR A C 1
ATOM 1464 O O . THR A 1 186 ? -1.247 -7.726 -16.988 1.00 94.88 186 THR A O 1
ATOM 1467 N N . LEU A 1 187 ? -1.128 -8.249 -14.815 1.00 95.44 187 LEU A N 1
ATOM 1468 C CA . LEU A 1 187 ? 0.186 -8.910 -14.895 1.00 95.44 187 LEU A CA 1
ATOM 1469 C C . LEU A 1 187 ? 0.113 -10.380 -15.326 1.00 95.44 187 LEU A C 1
ATOM 1471 O O . LEU A 1 187 ? 1.066 -10.911 -15.905 1.00 95.44 187 LEU A O 1
ATOM 1475 N N . THR A 1 188 ? -0.991 -11.049 -15.005 1.00 95.50 188 THR A N 1
ATOM 1476 C CA . THR A 1 188 ? -1.212 -12.468 -15.274 1.00 95.50 188 THR A CA 1
ATOM 1477 C C . THR A 1 188 ? -2.704 -12.784 -15.217 1.00 95.50 188 THR A C 1
ATOM 1479 O O . THR A 1 188 ? -3.428 -12.210 -14.407 1.00 95.50 188 THR A O 1
ATOM 1482 N N . ASP A 1 189 ? -3.144 -13.708 -16.061 1.00 94.25 189 ASP A N 1
ATOM 1483 C CA . ASP A 1 189 ? -4.448 -14.377 -16.016 1.00 94.25 189 ASP A CA 1
ATOM 1484 C C . ASP A 1 189 ? -4.375 -15.766 -15.345 1.00 94.25 189 ASP A C 1
ATOM 1486 O O . ASP A 1 189 ? -5.397 -16.353 -14.994 1.00 94.25 189 ASP A O 1
ATOM 1490 N N . ASP A 1 190 ? -3.163 -16.276 -15.116 1.00 95.81 190 ASP A N 1
ATOM 1491 C CA . ASP A 1 190 ? -2.893 -17.504 -14.372 1.00 95.81 190 ASP A CA 1
ATOM 1492 C C . ASP A 1 190 ? -2.930 -17.248 -12.856 1.00 95.81 190 ASP A C 1
ATOM 1494 O O . ASP A 1 190 ? -1.993 -16.684 -12.280 1.00 95.81 190 ASP A O 1
ATOM 1498 N N . TYR A 1 191 ? -4.007 -17.692 -12.204 1.00 94.75 191 TYR A N 1
ATOM 1499 C CA . TYR A 1 191 ? -4.200 -17.585 -10.752 1.00 94.75 191 TYR A CA 1
ATOM 1500 C C . TYR A 1 191 ? -3.190 -18.405 -9.937 1.00 94.75 191 TYR A C 1
ATOM 1502 O O . TYR A 1 191 ? -2.960 -18.083 -8.773 1.00 94.75 191 TYR A O 1
ATOM 1510 N N . GLY A 1 192 ? -2.520 -19.401 -10.533 1.00 95.19 192 GLY A N 1
ATOM 1511 C CA . GLY A 1 192 ? -1.417 -20.119 -9.883 1.00 95.19 192 GLY A CA 1
ATOM 1512 C C . GLY A 1 192 ? -0.195 -19.233 -9.610 1.00 95.19 192 GLY A C 1
ATOM 1513 O O . GLY A 1 192 ? 0.648 -19.579 -8.785 1.00 95.19 192 GLY A O 1
ATOM 1514 N N . ARG A 1 193 ? -0.119 -18.066 -10.265 1.00 96.06 193 ARG A N 1
ATOM 1515 C CA . ARG A 1 193 ? 0.916 -17.040 -10.067 1.00 96.06 193 ARG A CA 1
ATOM 1516 C C . ARG A 1 193 ? 0.498 -15.917 -9.114 1.00 96.06 193 ARG A C 1
ATOM 1518 O O . ARG A 1 193 ? 1.273 -14.981 -8.914 1.00 96.06 193 ARG A O 1
ATOM 1525 N N . ILE A 1 194 ? -0.707 -15.989 -8.541 1.00 97.50 194 ILE A N 1
ATOM 1526 C CA . ILE A 1 194 ? -1.224 -15.038 -7.551 1.00 97.50 194 ILE A CA 1
ATOM 1527 C C . ILE A 1 194 ? -1.276 -15.753 -6.203 1.00 97.50 194 ILE A C 1
ATOM 1529 O O . ILE A 1 194 ? -2.185 -16.535 -5.925 1.00 97.50 194 ILE A O 1
ATOM 1533 N N . LEU A 1 195 ? -0.284 -15.476 -5.366 1.00 96.62 195 LEU A N 1
ATOM 1534 C CA . LEU A 1 195 ? -0.121 -16.099 -4.060 1.00 96.62 195 LEU A CA 1
ATOM 1535 C C . LEU A 1 195 ? -0.536 -15.121 -2.970 1.00 96.62 195 LEU A C 1
ATOM 1537 O O . LEU A 1 195 ? -0.120 -13.962 -2.976 1.00 96.62 195 LEU A O 1
ATOM 1541 N N . VAL A 1 196 ? -1.317 -15.606 -2.009 1.00 97.00 196 VAL A N 1
ATOM 1542 C CA . VAL A 1 196 ? -1.688 -14.841 -0.821 1.00 97.00 196 VAL A CA 1
ATOM 1543 C C . VAL A 1 196 ? -1.284 -15.608 0.424 1.00 97.00 196 VAL A C 1
ATOM 1545 O O . VAL A 1 196 ? -1.483 -16.819 0.511 1.00 97.00 196 VAL A O 1
ATOM 1548 N N . SER A 1 197 ? -0.696 -14.907 1.384 1.00 95.06 197 SER A N 1
ATOM 1549 C CA . SER A 1 197 ? -0.296 -15.476 2.666 1.00 95.06 197 SER A CA 1
ATOM 1550 C C . SER A 1 197 ? -0.287 -14.409 3.759 1.00 95.06 197 SER A C 1
ATOM 1552 O O . SER A 1 197 ? -0.584 -13.236 3.521 1.00 95.06 197 SER A O 1
ATOM 1554 N N . LYS A 1 198 ? 0.038 -14.818 4.987 1.00 94.38 198 LYS A N 1
ATOM 1555 C CA . LYS A 1 198 ? 0.296 -13.908 6.103 1.00 94.38 198 LYS A CA 1
ATOM 1556 C C . LYS A 1 198 ? 1.795 -13.906 6.396 1.00 94.38 198 LYS A C 1
ATOM 1558 O O . LYS A 1 198 ? 2.405 -14.971 6.457 1.00 94.38 198 LYS A O 1
ATOM 1563 N N . ALA A 1 199 ? 2.371 -12.722 6.555 1.00 93.19 199 ALA A N 1
ATOM 1564 C CA . ALA A 1 199 ? 3.760 -12.542 6.940 1.00 93.19 199 ALA A CA 1
ATOM 1565 C C . ALA A 1 199 ? 4.016 -13.173 8.311 1.00 93.19 199 ALA A C 1
ATOM 1567 O O . ALA A 1 199 ? 3.172 -13.090 9.210 1.00 93.19 199 ALA A O 1
ATOM 1568 N N . ASP A 1 200 ? 5.195 -13.767 8.482 1.00 91.75 200 ASP A N 1
ATOM 1569 C CA . ASP A 1 200 ? 5.620 -14.276 9.782 1.00 91.75 200 ASP A CA 1
ATOM 1570 C C . ASP A 1 200 ? 5.709 -13.133 10.806 1.00 91.75 200 ASP A C 1
ATOM 1572 O O . ASP A 1 200 ? 5.951 -11.974 10.458 1.00 91.75 200 ASP A O 1
ATOM 1576 N N . MET A 1 201 ? 5.533 -13.440 12.091 1.00 89.69 201 MET A N 1
ATOM 1577 C CA . MET A 1 201 ? 5.661 -12.432 13.151 1.00 89.69 201 MET A CA 1
ATOM 1578 C C . MET A 1 201 ? 7.100 -11.913 13.320 1.00 89.69 201 MET A C 1
ATOM 1580 O O . MET A 1 201 ? 7.296 -10.890 13.973 1.00 89.69 201 MET A O 1
ATOM 1584 N N . ASN A 1 202 ? 8.091 -12.578 12.722 1.00 88.12 202 ASN A N 1
ATOM 1585 C CA . ASN A 1 202 ? 9.479 -12.126 12.647 1.00 88.12 202 ASN A CA 1
ATOM 1586 C C . ASN A 1 202 ? 9.831 -11.474 11.299 1.00 88.12 202 ASN A C 1
ATOM 1588 O O . ASN A 1 202 ? 11.005 -11.172 11.077 1.00 88.12 202 ASN A O 1
ATOM 1592 N N . ASP A 1 203 ? 8.865 -11.270 10.390 1.00 87.81 203 ASP A N 1
ATOM 1593 C CA . ASP A 1 203 ? 9.115 -10.531 9.148 1.00 87.81 203 ASP A CA 1
ATOM 1594 C C . ASP A 1 203 ? 9.681 -9.139 9.501 1.00 87.81 203 ASP A C 1
ATOM 1596 O O . ASP A 1 203 ? 9.049 -8.386 10.243 1.00 87.81 203 ASP A O 1
ATOM 1600 N N . PRO A 1 204 ? 10.878 -8.767 9.019 1.00 82.44 204 PRO A N 1
ATOM 1601 C CA . PRO A 1 204 ? 11.554 -7.551 9.472 1.00 82.44 204 PRO A CA 1
ATOM 1602 C C . PRO A 1 204 ? 10.892 -6.269 8.952 1.00 82.44 204 PRO A C 1
ATOM 1604 O O . PRO A 1 204 ? 11.228 -5.171 9.404 1.00 82.44 204 PRO A O 1
ATOM 1607 N N . PHE A 1 205 ? 9.966 -6.384 8.000 1.00 80.44 205 PHE A N 1
ATOM 1608 C CA . PHE A 1 205 ? 9.316 -5.251 7.367 1.00 80.44 205 PHE A CA 1
ATOM 1609 C C . PHE A 1 205 ? 7.888 -5.093 7.861 1.00 80.44 205 PHE A C 1
ATOM 1611 O O . PHE A 1 205 ? 7.493 -3.977 8.196 1.00 80.44 205 PHE A O 1
ATOM 1618 N N . ALA A 1 206 ? 7.096 -6.156 7.893 1.00 87.94 206 ALA A N 1
ATOM 1619 C CA . ALA A 1 206 ? 5.670 -6.080 8.186 1.00 87.94 206 ALA A CA 1
ATOM 1620 C C . ALA A 1 206 ? 5.167 -7.345 8.909 1.00 87.94 206 ALA A C 1
ATOM 1622 O O . ALA A 1 206 ? 4.391 -8.115 8.336 1.00 87.94 206 ALA A O 1
ATOM 1623 N N . PRO A 1 207 ? 5.575 -7.538 10.182 1.00 90.81 207 PRO A N 1
ATOM 1624 C CA . PRO A 1 207 ? 5.151 -8.667 11.005 1.00 90.81 207 PRO A CA 1
ATOM 1625 C C . PRO A 1 207 ? 3.641 -8.885 10.974 1.00 90.81 207 PRO A C 1
ATOM 1627 O O . PRO A 1 207 ? 2.885 -7.970 11.302 1.00 90.81 207 PRO A O 1
ATOM 1630 N N . GLY A 1 208 ? 3.190 -10.083 10.603 1.00 93.00 208 GLY A N 1
ATOM 1631 C CA . GLY A 1 208 ? 1.772 -10.452 10.659 1.00 93.00 208 GLY A CA 1
ATOM 1632 C C . GLY A 1 208 ? 0.848 -9.743 9.659 1.00 93.00 208 GLY A C 1
ATOM 1633 O O . GLY A 1 208 ? -0.368 -9.892 9.779 1.00 93.00 208 GLY A O 1
ATOM 1634 N N . TRP A 1 209 ? 1.369 -8.975 8.698 1.00 95.69 209 TRP A N 1
ATOM 1635 C CA . TRP A 1 209 ? 0.573 -8.359 7.624 1.00 95.69 209 TRP A CA 1
ATOM 1636 C C . TRP A 1 209 ? 0.178 -9.391 6.559 1.00 95.69 209 TRP A C 1
ATOM 1638 O O . TRP A 1 209 ? 0.779 -10.459 6.470 1.00 95.69 209 TRP A O 1
ATOM 1648 N N . TRP A 1 210 ? -0.822 -9.093 5.731 1.00 97.38 210 TRP A N 1
ATOM 1649 C CA . TRP A 1 210 ? -1.101 -9.921 4.553 1.00 97.38 210 TRP A CA 1
ATOM 1650 C C . TRP A 1 210 ? -0.064 -9.653 3.468 1.00 97.38 210 TRP A C 1
ATOM 1652 O O . TRP A 1 210 ? 0.342 -8.506 3.291 1.00 97.38 210 TRP A O 1
ATOM 1662 N N . ILE A 1 211 ? 0.318 -10.688 2.725 1.00 95.75 211 ILE A N 1
ATOM 1663 C CA . ILE A 1 211 ? 1.211 -10.602 1.571 1.00 95.75 211 ILE A CA 1
ATOM 1664 C C . ILE A 1 211 ? 0.444 -11.098 0.351 1.00 95.75 211 ILE A C 1
ATOM 1666 O O . ILE A 1 211 ? -0.045 -12.225 0.347 1.00 95.75 211 ILE A O 1
ATOM 1670 N N . ILE A 1 212 ? 0.378 -10.273 -0.690 1.00 96.94 212 ILE A N 1
ATOM 1671 C CA . ILE A 1 212 ? -0.047 -10.681 -2.030 1.00 96.94 212 ILE A CA 1
ATOM 1672 C C . ILE A 1 212 ? 1.182 -10.643 -2.929 1.00 96.94 212 ILE A C 1
ATOM 1674 O O . ILE A 1 212 ? 1.729 -9.566 -3.166 1.00 96.94 212 ILE A O 1
ATOM 1678 N N . ARG A 1 213 ? 1.610 -11.796 -3.440 1.00 95.69 213 ARG A N 1
ATOM 1679 C CA . ARG A 1 213 ? 2.711 -11.914 -4.400 1.00 95.69 213 ARG A CA 1
ATOM 1680 C C . ARG A 1 213 ? 2.160 -12.308 -5.763 1.00 95.69 213 ARG A C 1
ATOM 1682 O O . ARG A 1 213 ? 1.462 -13.311 -5.880 1.00 95.69 213 ARG A O 1
ATOM 1689 N N . ILE A 1 214 ? 2.475 -11.519 -6.783 1.00 96.69 214 ILE A N 1
ATOM 1690 C CA . ILE A 1 214 ? 2.019 -11.735 -8.159 1.00 96.69 214 ILE A CA 1
ATOM 1691 C C . ILE A 1 214 ? 3.239 -11.887 -9.056 1.00 96.69 214 ILE A C 1
ATOM 1693 O O . ILE A 1 214 ? 4.054 -10.967 -9.162 1.00 96.69 214 ILE A O 1
ATOM 1697 N N . GLU A 1 215 ? 3.351 -13.033 -9.719 1.00 95.88 215 GLU A N 1
ATOM 1698 C CA . GLU A 1 215 ? 4.336 -13.260 -10.776 1.00 95.88 215 GLU A CA 1
ATOM 1699 C C . GLU A 1 215 ? 3.707 -12.989 -12.144 1.00 95.88 215 GLU A C 1
ATOM 1701 O O . GLU A 1 215 ? 2.625 -13.481 -12.465 1.00 95.88 215 GLU A O 1
ATOM 1706 N N . ALA A 1 216 ? 4.382 -12.201 -12.977 1.00 94.56 216 ALA A N 1
ATOM 1707 C CA . ALA A 1 216 ? 3.872 -11.907 -14.306 1.00 94.56 216 ALA A CA 1
ATOM 1708 C C . ALA A 1 216 ? 4.073 -13.095 -15.258 1.00 94.56 216 ALA A C 1
ATOM 1710 O O . ALA A 1 216 ? 5.153 -13.683 -15.313 1.00 94.56 216 ALA A O 1
ATOM 1711 N N . SER A 1 217 ? 3.074 -13.379 -16.098 1.00 91.44 217 SER A N 1
ATOM 1712 C CA . SER A 1 217 ? 3.150 -14.460 -17.098 1.00 91.44 217 SER A CA 1
ATOM 1713 C C . SER A 1 217 ? 4.034 -14.124 -18.312 1.00 91.44 217 SER A C 1
ATOM 1715 O O . SER A 1 217 ? 4.321 -14.989 -19.135 1.00 91.44 217 SER A O 1
ATOM 1717 N N . GLY A 1 218 ? 4.493 -12.872 -18.437 1.00 88.44 218 GLY A N 1
ATOM 1718 C CA . GLY A 1 218 ? 5.248 -12.388 -19.594 1.00 88.44 218 GLY A CA 1
ATOM 1719 C C . GLY A 1 218 ? 6.449 -11.512 -19.239 1.00 88.44 218 GLY A C 1
ATOM 1720 O O . GLY A 1 218 ? 7.328 -11.864 -18.443 1.00 88.44 218 GLY A O 1
ATOM 1721 N N . LYS A 1 219 ? 6.539 -10.344 -19.884 1.00 87.44 219 LYS A N 1
ATOM 1722 C CA . LYS A 1 219 ? 7.678 -9.437 -19.691 1.00 87.44 219 LYS A CA 1
ATOM 1723 C C . LYS A 1 219 ? 7.742 -8.844 -18.284 1.00 87.44 219 LYS A C 1
ATOM 1725 O O . LYS A 1 219 ? 8.856 -8.598 -17.831 1.00 87.44 219 LYS A O 1
ATOM 1730 N N . GLY A 1 220 ? 6.622 -8.772 -17.570 1.00 90.12 220 GLY A N 1
ATOM 1731 C CA . GLY A 1 220 ? 6.543 -8.166 -16.244 1.00 90.12 220 GLY A CA 1
ATOM 1732 C C . GLY A 1 220 ? 5.985 -6.754 -16.296 1.00 90.12 220 GLY A C 1
ATOM 1733 O O . GLY A 1 220 ? 5.387 -6.359 -17.299 1.00 90.12 220 GLY A O 1
ATOM 1734 N N . LEU A 1 221 ? 6.221 -6.008 -15.221 1.00 91.56 221 LEU A N 1
ATOM 1735 C CA . LEU A 1 221 ? 6.118 -4.558 -15.247 1.00 91.56 221 LEU A CA 1
ATOM 1736 C C . LEU A 1 221 ? 7.307 -4.053 -16.060 1.00 91.56 221 LEU A C 1
ATOM 1738 O O . LEU A 1 221 ? 8.441 -4.233 -15.633 1.00 91.56 221 LEU A O 1
ATOM 1742 N N . GLU A 1 222 ? 7.062 -3.519 -17.246 1.00 93.06 222 GLU A N 1
ATOM 1743 C CA . GLU A 1 222 ? 8.069 -3.087 -18.208 1.00 93.06 222 GLU A CA 1
ATOM 1744 C C . GLU A 1 222 ? 7.769 -1.645 -18.610 1.00 93.06 222 GLU A C 1
ATOM 1746 O O . GLU A 1 222 ? 6.757 -1.380 -19.254 1.00 93.06 222 GLU A O 1
ATOM 1751 N N . PHE A 1 223 ? 8.665 -0.739 -18.224 1.00 92.44 223 PHE A N 1
ATOM 1752 C CA . PHE A 1 223 ? 8.587 0.679 -18.555 1.00 92.44 223 PHE A CA 1
ATOM 1753 C C . PHE A 1 223 ? 9.653 1.006 -19.591 1.00 92.44 223 PHE A C 1
ATOM 1755 O O . PHE A 1 223 ? 10.850 0.849 -19.302 1.00 92.44 223 PHE A O 1
ATOM 1762 N N . THR A 1 224 ? 9.240 1.422 -20.790 1.00 93.38 224 THR A N 1
ATOM 1763 C CA . THR A 1 224 ? 10.157 1.548 -21.929 1.00 93.38 224 THR A CA 1
ATOM 1764 C C . THR A 1 224 ? 10.201 2.955 -22.526 1.00 93.38 224 THR A C 1
ATOM 1766 O O . THR A 1 224 ? 9.191 3.660 -22.568 1.00 93.38 224 THR A O 1
ATOM 1769 N N . PRO A 1 225 ? 11.364 3.378 -23.056 1.00 92.75 225 PRO A N 1
ATOM 1770 C CA . PRO A 1 225 ? 11.502 4.665 -23.730 1.00 92.75 225 PRO A CA 1
ATOM 1771 C C . PRO A 1 225 ? 10.620 4.776 -24.980 1.00 92.75 225 PRO A C 1
ATOM 1773 O O . PRO A 1 225 ? 10.205 5.877 -25.326 1.00 92.75 225 PRO A O 1
ATOM 1776 N N . GLU A 1 226 ? 10.313 3.663 -25.658 1.00 93.00 226 GLU A N 1
ATOM 1777 C CA . GLU A 1 226 ? 9.447 3.645 -26.850 1.00 93.00 226 GLU A CA 1
ATOM 1778 C C . GLU A 1 226 ? 8.009 4.067 -26.540 1.00 93.00 226 GLU A C 1
ATOM 1780 O O . GLU A 1 226 ? 7.314 4.563 -27.424 1.00 93.00 226 GLU A O 1
ATOM 1785 N N . ARG A 1 227 ? 7.568 3.867 -25.296 1.00 89.25 227 ARG A N 1
ATOM 1786 C CA . ARG A 1 227 ? 6.261 4.303 -24.791 1.00 89.25 227 ARG A CA 1
ATOM 1787 C C . ARG A 1 227 ? 6.389 5.488 -23.842 1.00 89.25 227 ARG A C 1
ATOM 1789 O O . ARG A 1 227 ? 5.475 5.750 -23.067 1.00 89.25 227 ARG A O 1
ATOM 1796 N N . GLU A 1 228 ? 7.532 6.170 -23.864 1.00 89.69 228 GLU A N 1
ATOM 1797 C CA . GLU A 1 228 ? 7.836 7.294 -22.976 1.00 89.69 228 GLU A CA 1
ATOM 1798 C C . GLU A 1 228 ? 7.670 6.955 -21.480 1.00 89.69 228 GLU A C 1
ATOM 1800 O O . GLU A 1 228 ? 7.389 7.838 -20.671 1.00 89.69 228 GLU A O 1
ATOM 1805 N N . TRP A 1 229 ? 7.863 5.682 -21.109 1.00 90.25 229 TRP A N 1
ATOM 1806 C CA . TRP A 1 229 ? 7.644 5.130 -19.766 1.00 90.25 229 TRP A CA 1
ATOM 1807 C C . TRP A 1 229 ? 6.235 5.409 -19.199 1.00 90.25 229 TRP A C 1
ATOM 1809 O O . TRP A 1 229 ? 6.062 5.577 -17.990 1.00 90.25 229 TRP A O 1
ATOM 1819 N N . SER A 1 230 ? 5.233 5.515 -20.076 1.00 86.75 230 SER A N 1
ATOM 1820 C CA . SER A 1 230 ? 3.841 5.840 -19.730 1.00 86.75 230 SER A CA 1
ATOM 1821 C C . SER A 1 230 ? 2.986 4.620 -19.366 1.00 86.75 230 SER A C 1
ATOM 1823 O O . SER A 1 230 ? 1.762 4.718 -19.296 1.00 86.75 230 SER A O 1
ATOM 1825 N N . GLU A 1 231 ? 3.596 3.454 -19.161 1.00 90.56 231 GLU A N 1
ATOM 1826 C CA . GLU A 1 231 ? 2.877 2.225 -18.849 1.00 90.56 231 GLU A CA 1
ATOM 1827 C C . GLU A 1 231 ? 2.215 2.271 -17.466 1.00 90.56 231 GLU A C 1
ATOM 1829 O O . GLU A 1 231 ? 2.767 2.790 -16.495 1.00 90.56 231 GLU A O 1
ATOM 1834 N N . TRP A 1 232 ? 1.035 1.653 -17.385 1.00 90.12 232 TRP A N 1
ATOM 1835 C CA . TRP A 1 232 ? 0.268 1.478 -16.157 1.00 90.12 232 TRP A CA 1
ATOM 1836 C C . TRP A 1 232 ? -0.078 0.007 -15.955 1.00 90.12 232 TRP A C 1
ATOM 1838 O O . TRP A 1 232 ? -0.490 -0.689 -16.886 1.00 90.12 232 TRP A O 1
ATOM 1848 N N . TYR A 1 233 ? 0.061 -0.454 -14.718 1.00 93.31 233 TYR A N 1
ATOM 1849 C CA . TYR A 1 233 ? -0.307 -1.805 -14.303 1.00 93.31 233 TYR A CA 1
ATOM 1850 C C . TYR A 1 233 ? -1.317 -1.728 -13.175 1.00 93.31 233 TYR A C 1
ATOM 1852 O O . TYR A 1 233 ? -1.121 -0.954 -12.243 1.00 93.31 233 TYR A O 1
ATOM 1860 N N . TYR A 1 234 ? -2.367 -2.546 -13.230 1.00 93.19 234 TYR A N 1
ATOM 1861 C CA . TYR A 1 234 ? -3.454 -2.495 -12.257 1.00 93.19 234 TYR A CA 1
ATOM 1862 C C . TYR A 1 234 ? -3.611 -3.830 -11.534 1.00 93.19 234 TYR A C 1
ATOM 1864 O O . TYR A 1 234 ? -3.476 -4.914 -12.112 1.00 93.19 234 TYR A O 1
ATOM 1872 N N . ILE A 1 235 ? -3.912 -3.736 -10.244 1.00 95.56 235 ILE A N 1
ATOM 1873 C CA . ILE A 1 235 ? -4.244 -4.845 -9.357 1.00 95.56 235 ILE A CA 1
ATOM 1874 C C . ILE A 1 235 ? -5.506 -4.435 -8.611 1.00 95.56 235 ILE A C 1
ATOM 1876 O O . ILE A 1 235 ? -5.516 -3.452 -7.874 1.00 95.56 235 ILE A O 1
ATOM 1880 N N . ARG A 1 236 ? -6.583 -5.186 -8.799 1.00 93.56 236 ARG A N 1
ATOM 1881 C CA . ARG A 1 236 ? -7.837 -5.011 -8.080 1.00 93.56 236 ARG A CA 1
ATOM 1882 C C . ARG A 1 236 ? -7.982 -6.115 -7.046 1.00 93.56 236 ARG A C 1
ATOM 1884 O O . ARG A 1 236 ? -7.853 -7.290 -7.374 1.00 93.56 236 ARG A O 1
ATOM 1891 N N . ILE A 1 237 ? -8.269 -5.730 -5.811 1.00 95.50 237 ILE A N 1
ATOM 1892 C CA . ILE A 1 237 ? -8.501 -6.639 -4.694 1.00 95.50 237 ILE A CA 1
ATOM 1893 C C . ILE A 1 237 ? -9.938 -6.432 -4.241 1.00 95.50 237 ILE A C 1
ATOM 1895 O O . ILE A 1 237 ? -10.265 -5.382 -3.694 1.00 95.50 237 ILE A O 1
ATOM 1899 N N . ASN A 1 238 ? -10.796 -7.411 -4.492 1.00 91.06 238 ASN A N 1
ATOM 1900 C CA . ASN A 1 238 ? -12.220 -7.285 -4.222 1.00 91.06 238 ASN A CA 1
ATOM 1901 C C . ASN A 1 238 ? -12.582 -7.723 -2.800 1.00 91.06 238 ASN A C 1
ATOM 1903 O O . ASN A 1 238 ? -11.893 -8.551 -2.206 1.00 91.06 238 ASN A O 1
ATOM 1907 N N . GLN A 1 239 ? -13.707 -7.227 -2.282 1.00 90.69 239 GLN A N 1
ATOM 1908 C CA . GLN A 1 239 ? -14.309 -7.709 -1.027 1.00 90.69 239 GLN A CA 1
ATOM 1909 C C . GLN A 1 239 ? -13.377 -7.635 0.191 1.00 90.69 239 GLN A C 1
ATOM 1911 O O . GLN A 1 239 ? -13.184 -8.612 0.917 1.00 90.69 239 GLN A O 1
ATOM 1916 N N . ILE A 1 240 ? -12.815 -6.458 0.433 1.00 93.81 240 ILE A N 1
ATOM 1917 C CA . ILE A 1 240 ? -11.979 -6.174 1.592 1.00 93.81 240 ILE A CA 1
ATOM 1918 C C . ILE A 1 240 ? -12.766 -5.378 2.626 1.00 93.81 240 ILE A C 1
ATOM 1920 O O . ILE A 1 240 ? -13.359 -4.345 2.320 1.00 93.81 240 ILE A O 1
ATOM 1924 N N . LYS A 1 241 ? -12.752 -5.866 3.864 1.00 93.44 241 LYS A N 1
ATOM 1925 C CA . LYS A 1 241 ? -13.289 -5.186 5.038 1.00 93.44 241 LYS A CA 1
ATOM 1926 C C . LYS A 1 241 ? -12.286 -4.148 5.544 1.00 93.44 241 LYS A C 1
ATOM 1928 O O . LYS A 1 241 ? -11.112 -4.461 5.745 1.00 93.44 241 LYS A O 1
ATOM 1933 N N . ALA A 1 242 ? -12.763 -2.932 5.787 1.00 92.75 242 ALA A N 1
ATOM 1934 C CA . ALA A 1 242 ? -12.000 -1.855 6.403 1.00 92.75 242 ALA A CA 1
ATOM 1935 C C . ALA A 1 242 ? -11.744 -2.114 7.902 1.00 92.75 242 ALA A C 1
ATOM 1937 O O . ALA A 1 242 ? -12.578 -2.749 8.557 1.00 92.75 242 ALA A O 1
ATOM 1938 N N . PRO A 1 243 ? -10.662 -1.560 8.477 1.00 94.62 243 PRO A N 1
ATOM 1939 C CA . PRO A 1 243 ? -10.393 -1.624 9.911 1.00 94.62 243 PRO A CA 1
ATOM 1940 C C . PRO A 1 243 ? -11.465 -0.891 10.727 1.00 94.62 243 PRO A C 1
ATOM 1942 O O . PRO A 1 243 ? -12.216 -0.059 10.211 1.00 94.62 243 PRO A O 1
ATOM 1945 N N . TYR A 1 244 ? -11.517 -1.173 12.022 1.00 91.38 244 TYR A N 1
ATOM 1946 C CA . TYR A 1 244 ? -12.328 -0.459 13.011 1.00 91.38 244 TYR A CA 1
ATOM 1947 C C . TYR A 1 244 ? -11.680 0.851 13.474 1.00 91.38 244 TYR A C 1
ATOM 1949 O O . TYR A 1 244 ? -12.374 1.777 13.901 1.00 91.38 244 TYR A O 1
ATOM 1957 N N . ILE A 1 245 ? -10.354 0.932 13.396 1.00 91.25 245 ILE A N 1
ATOM 1958 C CA . ILE A 1 245 ? -9.565 2.093 13.801 1.00 91.25 245 ILE A CA 1
ATOM 1959 C C . ILE A 1 245 ? -9.374 3.037 12.609 1.00 91.25 245 ILE A C 1
ATOM 1961 O O . ILE A 1 245 ? -9.009 2.630 11.508 1.00 91.25 245 ILE A O 1
ATOM 1965 N N . ALA A 1 246 ? -9.633 4.327 12.822 1.00 89.19 246 ALA A N 1
ATOM 1966 C CA . ALA A 1 246 ? -9.370 5.340 11.807 1.00 89.19 246 ALA A CA 1
ATOM 1967 C C . ALA A 1 246 ? -7.866 5.616 11.709 1.00 89.19 246 ALA A C 1
ATOM 1969 O O . ALA A 1 246 ? -7.121 5.460 12.676 1.00 89.19 246 ALA A O 1
ATOM 1970 N N . GLY A 1 247 ? -7.390 6.084 10.564 1.00 87.44 247 GLY A N 1
ATOM 1971 C CA . GLY A 1 247 ? -5.986 6.432 10.442 1.00 87.44 247 GLY A CA 1
ATOM 1972 C C . GLY A 1 247 ? -5.445 6.424 9.032 1.00 87.44 247 GLY A C 1
ATOM 1973 O O . GLY A 1 247 ? -6.170 6.362 8.039 1.00 87.44 247 GLY A O 1
ATOM 1974 N N . LYS A 1 248 ? -4.119 6.496 8.985 1.00 83.38 248 LYS A N 1
ATOM 1975 C CA . LYS A 1 248 ? -3.326 6.457 7.764 1.00 83.38 248 LYS A CA 1
ATOM 1976 C C . LYS A 1 248 ? -2.665 5.086 7.646 1.00 83.38 248 LYS A C 1
ATOM 1978 O O . LYS A 1 248 ? -1.759 4.777 8.421 1.00 83.38 248 LYS A O 1
ATOM 1983 N N . TYR A 1 249 ? -3.121 4.289 6.688 1.00 87.81 249 TYR A N 1
ATOM 1984 C CA . TYR A 1 249 ? -2.670 2.918 6.474 1.00 87.81 249 TYR A CA 1
ATOM 1985 C C . TYR A 1 249 ? -1.730 2.859 5.274 1.00 87.81 249 TYR A C 1
ATOM 1987 O O . TYR A 1 249 ? -2.121 3.191 4.159 1.00 87.81 249 TYR A O 1
ATOM 1995 N N . PHE A 1 250 ? -0.486 2.452 5.513 1.00 86.12 250 PHE A N 1
ATOM 1996 C CA . PHE A 1 250 ? 0.526 2.297 4.471 1.00 86.12 250 PHE A CA 1
ATOM 1997 C C . PHE A 1 250 ? 0.460 0.902 3.867 1.00 86.12 250 PHE A C 1
ATOM 1999 O O . PHE A 1 250 ? 0.288 -0.070 4.597 1.00 86.12 250 PHE A O 1
ATOM 2006 N N . PHE A 1 251 ? 0.682 0.807 2.563 1.00 91.25 251 PHE A N 1
ATOM 2007 C CA . PHE A 1 251 ? 0.826 -0.455 1.847 1.00 91.25 251 PHE A CA 1
ATOM 2008 C C . PHE A 1 251 ? 2.274 -0.553 1.396 1.00 91.25 251 PHE A C 1
ATOM 2010 O O . PHE A 1 251 ? 2.768 0.363 0.747 1.00 91.25 251 PHE A O 1
ATOM 2017 N N . LYS A 1 252 ? 2.987 -1.620 1.758 1.00 89.38 252 LYS A N 1
ATOM 2018 C CA . LYS A 1 252 ? 4.399 -1.745 1.360 1.00 89.38 252 LYS A CA 1
ATOM 2019 C C . LYS A 1 252 ? 4.468 -2.542 0.079 1.00 89.38 252 LYS A C 1
ATOM 2021 O O . LYS A 1 252 ? 3.864 -3.607 -0.002 1.00 89.38 252 LYS A O 1
ATOM 2026 N N . ILE A 1 253 ? 5.177 -2.023 -0.912 1.00 90.69 253 ILE A N 1
ATOM 2027 C CA . ILE A 1 253 ? 5.270 -2.658 -2.222 1.00 90.69 253 ILE A CA 1
ATOM 2028 C C . ILE A 1 253 ? 6.732 -2.925 -2.544 1.00 90.69 253 ILE A C 1
ATOM 2030 O O . ILE A 1 253 ? 7.571 -2.023 -2.511 1.00 90.69 253 ILE A O 1
ATOM 2034 N N . PHE A 1 254 ? 7.016 -4.178 -2.869 1.00 88.69 254 PHE A N 1
ATOM 2035 C CA . PHE A 1 254 ? 8.319 -4.651 -3.310 1.00 88.69 254 PHE A CA 1
ATOM 2036 C C . PHE A 1 254 ? 8.199 -5.138 -4.750 1.00 88.69 254 PHE A C 1
ATOM 2038 O O . PHE A 1 254 ? 7.188 -5.731 -5.126 1.00 88.69 254 PHE A O 1
ATOM 2045 N N . LEU A 1 255 ? 9.220 -4.872 -5.559 1.00 88.69 255 LEU A N 1
ATOM 2046 C CA . LEU A 1 255 ? 9.265 -5.251 -6.968 1.00 88.69 255 LEU A CA 1
ATOM 2047 C C . LEU A 1 255 ? 10.465 -6.179 -7.177 1.00 88.69 255 LEU A C 1
ATOM 2049 O O . LEU A 1 255 ? 11.519 -5.937 -6.606 1.00 88.69 255 LEU A O 1
ATOM 2053 N N . GLY A 1 256 ? 10.323 -7.245 -7.964 1.00 80.69 256 GLY A N 1
ATOM 2054 C CA . GLY A 1 256 ? 11.441 -8.157 -8.258 1.00 80.69 256 GLY A CA 1
ATOM 2055 C C . GLY A 1 256 ? 12.036 -8.864 -7.028 1.00 80.69 256 GLY A C 1
ATOM 2056 O O . GLY A 1 256 ? 13.249 -9.051 -6.965 1.00 80.69 256 GLY A O 1
ATOM 2057 N N . ASP A 1 257 ? 11.196 -9.212 -6.046 1.00 70.25 257 ASP A N 1
ATOM 2058 C CA . ASP A 1 257 ? 11.544 -9.872 -4.774 1.00 70.25 257 ASP A CA 1
ATOM 2059 C C . ASP A 1 257 ? 12.691 -9.201 -3.990 1.00 70.25 257 ASP A C 1
ATOM 2061 O O . ASP A 1 257 ? 13.355 -9.833 -3.167 1.00 70.25 257 ASP A O 1
ATOM 2065 N N . SER A 1 258 ? 12.935 -7.914 -4.234 1.00 69.19 258 SER A N 1
ATOM 2066 C CA . SER A 1 258 ? 14.037 -7.180 -3.625 1.00 69.19 258 SER A CA 1
ATOM 2067 C C . SER A 1 258 ? 13.526 -6.087 -2.685 1.00 69.19 258 SER A C 1
ATOM 2069 O O . SER A 1 258 ? 12.545 -5.384 -2.943 1.00 69.19 258 SER A O 1
ATOM 2071 N N . TYR A 1 259 ? 14.195 -5.967 -1.539 1.00 65.69 259 TYR A N 1
ATOM 2072 C CA . TYR A 1 259 ? 13.827 -5.036 -0.478 1.00 65.69 259 TYR A CA 1
ATOM 2073 C C . TYR A 1 259 ? 14.593 -3.707 -0.633 1.00 65.69 259 TYR A C 1
ATOM 2075 O O . TYR A 1 259 ? 15.805 -3.721 -0.869 1.00 65.69 259 TYR A O 1
ATOM 2083 N N . PRO A 1 260 ? 13.952 -2.538 -0.451 1.00 57.44 260 PRO A N 1
ATOM 2084 C CA . PRO A 1 260 ? 14.627 -1.254 -0.396 1.00 57.44 260 PRO A CA 1
ATOM 2085 C C . PRO A 1 260 ? 15.440 -1.172 0.903 1.00 57.44 260 PRO A C 1
ATOM 2087 O O . PRO A 1 260 ? 14.899 -0.939 1.981 1.00 57.44 260 PRO A O 1
ATOM 2090 N N . LEU A 1 261 ? 16.758 -1.365 0.813 1.00 51.00 261 LEU A N 1
ATOM 2091 C CA . LEU A 1 261 ? 17.660 -1.305 1.972 1.00 51.00 261 LEU A CA 1
ATOM 2092 C C . LEU A 1 261 ? 18.284 0.090 2.208 1.00 51.00 261 LEU A C 1
ATOM 2094 O O . LEU A 1 261 ? 19.007 0.268 3.189 1.00 51.00 261 LEU A O 1
ATOM 2098 N N . LYS A 1 262 ? 18.050 1.092 1.338 1.00 45.72 262 LYS A N 1
ATOM 2099 C CA . LYS A 1 262 ? 18.649 2.442 1.464 1.00 45.72 262 LYS A CA 1
ATOM 2100 C C . LYS A 1 262 ? 17.933 3.521 0.628 1.00 45.72 262 LYS A C 1
ATOM 2102 O O . LYS A 1 262 ? 17.282 3.189 -0.356 1.00 45.72 262 LYS A O 1
ATOM 2107 N N . SER A 1 263 ? 18.114 4.801 1.002 1.00 44.59 263 SER A N 1
ATOM 2108 C CA . SER A 1 263 ? 17.789 5.996 0.188 1.00 44.59 263 SER A CA 1
ATOM 2109 C C . SER A 1 263 ? 18.278 5.812 -1.251 1.00 44.59 263 SER A C 1
ATOM 2111 O O . SER A 1 263 ? 19.454 5.507 -1.469 1.00 44.59 263 SER A O 1
ATOM 2113 N N . GLN A 1 264 ? 17.367 5.956 -2.213 1.00 52.62 264 GLN A N 1
ATOM 2114 C CA . GLN A 1 264 ? 17.570 5.520 -3.592 1.00 52.62 264 GLN A CA 1
ATOM 2115 C C . GLN A 1 264 ? 18.060 6.666 -4.477 1.00 52.62 264 GLN A C 1
ATOM 2117 O O . GLN A 1 264 ? 17.285 7.364 -5.120 1.00 52.62 264 GLN A O 1
ATOM 2122 N N . ASN A 1 265 ? 19.377 6.862 -4.494 1.00 48.88 265 ASN A N 1
ATOM 2123 C CA . ASN A 1 265 ? 20.024 7.916 -5.279 1.00 48.88 265 ASN A CA 1
ATOM 2124 C C . ASN A 1 265 ? 20.763 7.347 -6.507 1.00 48.88 265 ASN A C 1
ATOM 2126 O O . ASN A 1 265 ? 21.432 8.096 -7.215 1.00 48.88 265 ASN A O 1
ATOM 2130 N N . THR A 1 266 ? 20.728 6.026 -6.721 1.00 51.78 266 THR A N 1
ATOM 2131 C CA . THR A 1 266 ? 21.513 5.326 -7.749 1.00 51.78 266 THR A CA 1
ATOM 2132 C C . THR A 1 266 ? 20.642 4.370 -8.565 1.00 51.78 266 THR A C 1
ATOM 2134 O O . THR A 1 266 ? 19.789 3.663 -8.027 1.00 51.78 266 THR A O 1
ATOM 2137 N N . THR A 1 267 ? 20.892 4.323 -9.876 1.00 53.69 267 THR A N 1
ATOM 2138 C CA . THR A 1 267 ? 20.177 3.524 -10.891 1.00 53.69 267 THR A CA 1
ATOM 2139 C C . THR A 1 267 ? 20.076 2.036 -10.534 1.00 53.69 267 THR A C 1
ATOM 2141 O O . THR A 1 267 ? 19.032 1.431 -10.739 1.00 53.69 267 THR A O 1
ATOM 2144 N N . ALA A 1 268 ? 21.111 1.464 -9.907 1.00 52.62 268 ALA A N 1
ATOM 2145 C CA . ALA A 1 268 ? 21.177 0.037 -9.565 1.00 52.62 268 ALA A CA 1
ATOM 2146 C C . ALA A 1 268 ? 20.140 -0.434 -8.518 1.00 52.62 268 ALA A C 1
ATOM 2148 O O . ALA A 1 268 ? 19.877 -1.630 -8.402 1.00 52.62 268 ALA A O 1
ATOM 2149 N N . LEU A 1 269 ? 19.562 0.479 -7.726 1.00 55.66 269 LEU A N 1
ATOM 2150 C CA . LEU A 1 269 ? 18.596 0.128 -6.672 1.00 55.66 269 LEU A CA 1
ATOM 2151 C C . LEU A 1 269 ? 17.136 0.324 -7.105 1.00 55.66 269 LEU A C 1
ATOM 2153 O O . LEU A 1 269 ? 16.253 -0.356 -6.588 1.00 55.66 269 LEU A O 1
ATOM 2157 N N . ILE A 1 270 ? 16.891 1.182 -8.096 1.00 62.56 270 ILE A N 1
ATOM 2158 C CA . ILE A 1 270 ? 15.551 1.456 -8.639 1.00 62.56 270 ILE A CA 1
ATOM 2159 C C . ILE A 1 270 ? 15.085 0.359 -9.597 1.00 62.56 270 ILE A C 1
ATOM 2161 O O . ILE A 1 270 ? 13.889 0.141 -9.752 1.00 62.56 270 ILE A O 1
ATOM 2165 N N . GLU A 1 271 ? 16.021 -0.406 -10.158 1.00 62.03 271 GLU A N 1
ATOM 2166 C CA . GLU A 1 271 ? 15.729 -1.643 -10.892 1.00 62.03 271 GLU A CA 1
ATOM 2167 C C . GLU A 1 271 ? 15.201 -2.772 -9.994 1.00 62.03 271 GLU A C 1
ATOM 2169 O O . GLU A 1 271 ? 14.705 -3.771 -10.505 1.00 62.03 271 GLU A O 1
ATOM 2174 N N . ASN A 1 272 ? 15.271 -2.616 -8.665 1.00 64.69 272 ASN A N 1
ATOM 2175 C CA . ASN A 1 272 ? 14.993 -3.698 -7.724 1.00 64.69 272 ASN A CA 1
ATOM 2176 C C . ASN A 1 272 ? 14.002 -3.335 -6.610 1.00 64.69 272 ASN A C 1
ATOM 2178 O O . ASN A 1 272 ? 13.579 -4.216 -5.881 1.00 64.69 272 ASN A O 1
ATOM 2182 N N . ALA A 1 273 ? 13.604 -2.081 -6.405 1.00 73.62 273 ALA A N 1
ATOM 2183 C CA . ALA A 1 273 ? 12.619 -1.791 -5.364 1.00 73.62 273 ALA A CA 1
ATOM 2184 C C . ALA A 1 273 ? 11.864 -0.493 -5.615 1.00 73.62 273 ALA A C 1
ATOM 2186 O O . ALA A 1 273 ? 12.386 0.452 -6.197 1.00 73.62 273 ALA A O 1
ATOM 2187 N N . MET A 1 274 ? 10.642 -0.432 -5.091 1.00 84.19 274 MET A N 1
ATOM 2188 C CA . MET A 1 274 ? 9.902 0.816 -4.991 1.00 84.19 274 MET A CA 1
ATOM 2189 C C . MET A 1 274 ? 10.450 1.648 -3.820 1.00 84.19 274 MET A C 1
ATOM 2191 O O . MET A 1 274 ? 10.583 1.106 -2.715 1.00 84.19 274 MET A O 1
ATOM 2195 N N . PRO A 1 275 ? 10.754 2.943 -4.020 1.00 80.50 275 PRO A N 1
ATOM 2196 C CA . PRO A 1 275 ? 11.076 3.849 -2.924 1.00 80.50 275 PRO A CA 1
ATOM 2197 C C . PRO A 1 275 ? 9.955 3.891 -1.881 1.00 80.50 275 PRO A C 1
ATOM 2199 O O . PRO A 1 275 ? 8.774 3.840 -2.222 1.00 80.50 275 PRO A O 1
ATOM 2202 N N . VAL A 1 276 ? 10.307 4.020 -0.602 1.00 77.94 276 VAL A N 1
ATOM 2203 C CA . VAL A 1 276 ? 9.316 4.009 0.492 1.00 77.94 276 VAL A CA 1
ATOM 2204 C C . VAL A 1 276 ? 8.409 5.242 0.464 1.00 77.94 276 VAL A C 1
ATOM 2206 O O . VAL A 1 276 ? 7.264 5.187 0.905 1.00 77.94 276 VAL A O 1
ATOM 2209 N N . GLU A 1 277 ? 8.912 6.346 -0.083 1.00 77.75 277 GLU A N 1
ATOM 2210 C CA . GLU A 1 277 ? 8.183 7.581 -0.363 1.00 77.75 277 GLU A CA 1
ATOM 2211 C C . GLU A 1 277 ? 7.115 7.381 -1.447 1.00 77.75 277 GLU A C 1
ATOM 2213 O O . GLU A 1 277 ? 6.147 8.131 -1.518 1.00 77.75 277 GLU A O 1
ATOM 2218 N N . ASN A 1 278 ? 7.267 6.348 -2.275 1.00 82.12 278 ASN A N 1
ATOM 2219 C CA . ASN A 1 278 ? 6.382 6.037 -3.392 1.00 82.12 278 ASN A CA 1
ATOM 2220 C C . ASN A 1 278 ? 5.359 4.940 -3.064 1.00 82.12 278 ASN A C 1
ATOM 2222 O O . ASN A 1 278 ? 4.599 4.520 -3.936 1.00 82.12 278 ASN A O 1
ATOM 2226 N N . TRP A 1 279 ? 5.325 4.475 -1.815 1.00 85.06 279 TRP A N 1
ATOM 2227 C CA . TRP A 1 279 ? 4.312 3.541 -1.343 1.00 85.06 279 TRP A CA 1
ATOM 2228 C C . TRP A 1 279 ? 2.946 4.215 -1.172 1.00 85.06 279 TRP A C 1
ATOM 2230 O O . TRP A 1 279 ? 2.873 5.342 -0.666 1.00 85.06 279 TRP A O 1
ATOM 2240 N N . PRO A 1 280 ? 1.844 3.530 -1.528 1.00 85.56 280 PRO A N 1
ATOM 2241 C CA . PRO A 1 280 ? 0.531 4.125 -1.452 1.00 85.56 280 PRO A CA 1
ATOM 2242 C C . PRO A 1 280 ? -0.008 4.094 -0.022 1.00 85.56 280 PRO A C 1
ATOM 2244 O O . PRO A 1 280 ? 0.391 3.298 0.839 1.00 85.56 280 PRO A O 1
ATOM 2247 N N . ILE A 1 281 ? -0.957 4.988 0.227 1.00 83.06 281 ILE A N 1
ATOM 2248 C CA . ILE A 1 281 ? -1.577 5.189 1.530 1.00 83.06 281 ILE A CA 1
ATOM 2249 C C . ILE A 1 281 ? -3.091 5.190 1.358 1.00 83.06 281 ILE A C 1
ATOM 2251 O O . ILE A 1 281 ? -3.613 5.941 0.538 1.00 83.06 281 ILE A O 1
ATOM 2255 N N . MET A 1 282 ? -3.791 4.426 2.196 1.00 85.50 282 MET A N 1
ATOM 2256 C CA . MET A 1 282 ? -5.242 4.512 2.347 1.00 85.50 282 MET A CA 1
ATOM 2257 C C . MET A 1 282 ? -5.590 5.299 3.609 1.00 85.50 282 MET A C 1
ATOM 2259 O O . MET A 1 282 ? -5.075 5.023 4.698 1.00 85.50 282 MET A O 1
ATOM 2263 N N . LEU A 1 283 ? -6.489 6.272 3.471 1.00 83.62 283 LEU A N 1
ATOM 2264 C CA . LEU A 1 283 ? -7.043 7.001 4.606 1.00 83.62 283 LEU A CA 1
ATOM 2265 C C . LEU A 1 283 ? -8.355 6.359 5.036 1.00 83.62 283 LEU A C 1
ATOM 2267 O O . LEU A 1 283 ? -9.279 6.218 4.239 1.00 83.62 283 LEU A O 1
ATOM 2271 N N . VAL A 1 284 ? -8.440 6.006 6.315 1.00 86.44 284 VAL A N 1
ATOM 2272 C CA . VAL A 1 284 ? -9.640 5.430 6.918 1.00 86.44 284 VAL A CA 1
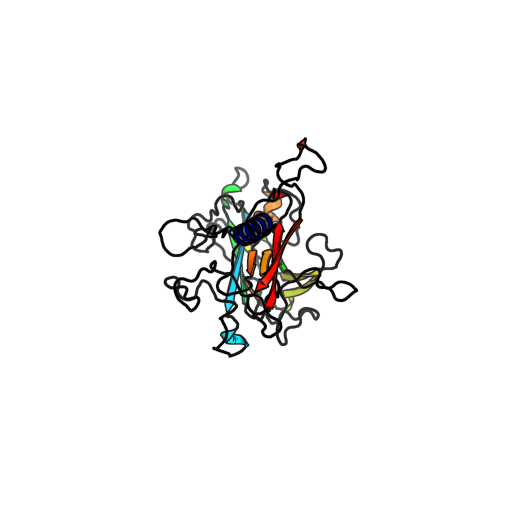ATOM 2273 C C . VAL A 1 284 ? -10.192 6.405 7.951 1.00 86.44 284 VAL A C 1
ATOM 2275 O O . VAL A 1 284 ? -9.467 6.867 8.832 1.00 86.44 284 VAL A O 1
ATOM 2278 N N . LYS A 1 285 ? -11.480 6.731 7.856 1.00 81.38 285 LYS A N 1
ATOM 2279 C CA . LYS A 1 285 ? -12.164 7.705 8.718 1.00 81.38 285 LYS A CA 1
ATOM 2280 C C . LYS A 1 285 ? -13.284 7.060 9.534 1.00 81.38 285 LYS A C 1
ATOM 2282 O O . LYS A 1 285 ? -14.029 6.220 9.042 1.00 81.38 285 LYS A O 1
ATOM 2287 N N . ALA A 1 286 ? -13.440 7.506 10.780 1.00 78.56 286 ALA A N 1
ATOM 2288 C CA . ALA A 1 286 ? -14.418 6.951 11.725 1.00 78.56 286 ALA A CA 1
ATOM 2289 C C . ALA A 1 286 ? -15.874 7.406 11.488 1.00 78.56 286 ALA A C 1
ATOM 2291 O O . ALA A 1 286 ? -16.798 6.905 12.137 1.00 78.56 286 ALA A O 1
ATOM 2292 N N . ALA A 1 287 ? -16.075 8.410 10.632 1.00 73.00 287 ALA A N 1
ATOM 2293 C CA . ALA A 1 287 ? -17.364 9.015 10.315 1.00 73.00 287 ALA A CA 1
ATOM 2294 C C . ALA A 1 287 ? -17.298 9.696 8.944 1.00 73.00 287 ALA A C 1
ATOM 2296 O O . ALA A 1 287 ? -16.214 9.888 8.396 1.00 73.00 287 ALA A O 1
ATOM 2297 N N . GLN A 1 288 ? -18.452 10.084 8.396 1.00 68.69 288 GLN A N 1
ATOM 2298 C CA . GLN A 1 288 ? -18.506 10.802 7.122 1.00 68.69 288 GLN A CA 1
ATOM 2299 C C . GLN A 1 288 ? -17.764 12.143 7.194 1.00 68.69 288 GLN A C 1
ATOM 2301 O O . GLN A 1 288 ? -16.982 12.421 6.289 1.00 68.69 288 GLN A O 1
ATOM 2306 N N . ASN A 1 289 ? -17.927 12.862 8.311 1.00 65.00 289 ASN A N 1
ATOM 2307 C CA . ASN A 1 289 ? -17.310 14.159 8.599 1.00 65.00 289 ASN A CA 1
ATOM 2308 C C . ASN A 1 289 ? -16.386 14.048 9.821 1.00 65.00 289 ASN A C 1
ATOM 2310 O O . ASN A 1 289 ? -16.807 14.356 10.939 1.00 65.00 289 ASN A O 1
ATOM 2314 N N . PRO A 1 290 ? -15.157 13.531 9.660 1.00 67.88 290 PRO A N 1
ATOM 2315 C CA . PRO A 1 290 ? -14.233 13.375 10.772 1.00 67.88 290 PRO A CA 1
ATOM 2316 C C . PRO A 1 290 ? -13.560 14.708 11.123 1.00 67.88 290 PRO A C 1
ATOM 2318 O O . PRO A 1 290 ? -13.285 15.534 10.253 1.00 67.88 290 PRO A O 1
ATOM 2321 N N . ALA A 1 291 ? -13.200 14.880 12.395 1.00 67.50 291 ALA A N 1
ATOM 2322 C CA . ALA A 1 291 ? -12.165 15.839 12.761 1.00 67.50 291 ALA A CA 1
ATOM 2323 C C . ALA A 1 291 ? -10.797 15.317 12.284 1.00 67.50 291 ALA A C 1
ATOM 2325 O O . ALA A 1 291 ? -10.512 14.124 12.406 1.00 67.50 291 ALA A O 1
ATOM 2326 N N . ILE A 1 292 ? -9.946 16.203 11.760 1.00 69.69 292 ILE A N 1
ATOM 2327 C CA . ILE A 1 292 ? -8.565 15.869 11.393 1.00 69.69 292 ILE A CA 1
ATOM 2328 C C . ILE A 1 292 ? -7.621 16.336 12.493 1.00 69.69 292 ILE A C 1
ATOM 2330 O O . ILE A 1 292 ? -7.670 17.487 12.921 1.00 69.69 292 ILE A O 1
ATOM 2334 N N . ILE A 1 293 ? -6.717 15.444 12.889 1.00 68.69 293 ILE A N 1
ATOM 2335 C CA . ILE A 1 293 ? -5.573 15.765 13.736 1.00 68.69 293 ILE A CA 1
ATOM 2336 C C . ILE A 1 293 ? -4.323 15.667 12.868 1.00 68.69 293 ILE A C 1
ATOM 2338 O O . ILE A 1 293 ? -4.071 14.635 12.246 1.00 68.69 293 ILE A O 1
ATOM 2342 N N . TYR A 1 294 ? -3.538 16.737 12.841 1.00 72.31 294 TYR A N 1
ATOM 2343 C CA . TYR A 1 294 ? -2.220 16.757 12.223 1.00 72.31 294 TYR A CA 1
ATOM 2344 C C . TYR A 1 294 ? -1.245 17.490 13.138 1.00 72.31 294 TYR A C 1
ATOM 2346 O O . TYR A 1 294 ? -1.630 18.311 13.970 1.00 72.31 294 TYR A O 1
ATOM 2354 N N . GLY A 1 295 ? 0.030 17.176 12.989 1.00 71.00 295 GLY A N 1
ATOM 2355 C CA . GLY A 1 295 ? 1.088 17.763 13.786 1.00 71.00 295 GLY A CA 1
ATOM 2356 C C . GLY A 1 295 ? 2.400 17.055 13.515 1.00 71.00 295 GLY A C 1
ATOM 2357 O O . GLY A 1 295 ? 2.455 16.099 12.745 1.00 71.00 295 GLY A O 1
ATOM 2358 N N . THR A 1 296 ? 3.439 17.539 14.177 1.00 78.50 296 THR A N 1
ATOM 2359 C CA . THR A 1 296 ? 4.792 17.003 14.080 1.00 78.50 296 THR A CA 1
ATOM 2360 C C . THR A 1 296 ? 5.247 16.597 15.467 1.00 78.50 296 THR A C 1
ATOM 2362 O O . THR A 1 296 ? 5.124 17.369 16.421 1.00 78.50 296 THR A O 1
ATOM 2365 N N . VAL A 1 297 ? 5.779 15.384 15.581 1.00 80.00 297 VAL A N 1
ATOM 2366 C CA . VAL A 1 297 ? 6.297 14.873 16.850 1.00 80.00 297 VAL A CA 1
ATOM 2367 C C . VAL A 1 297 ? 7.778 15.243 16.970 1.00 80.00 297 VAL A C 1
ATOM 2369 O O . VAL A 1 297 ? 8.587 14.944 16.095 1.00 80.00 297 VAL A O 1
ATOM 2372 N N . ARG A 1 298 ? 8.154 15.924 18.055 1.00 85.69 298 ARG A N 1
ATOM 2373 C CA . ARG A 1 298 ? 9.533 16.368 18.321 1.00 85.69 298 ARG A CA 1
ATOM 2374 C C . ARG A 1 298 ? 10.040 15.792 19.637 1.00 85.69 298 ARG A C 1
ATOM 2376 O O . ARG A 1 298 ? 9.244 15.444 20.509 1.00 85.69 298 ARG A O 1
ATOM 2383 N N . TYR A 1 299 ? 11.358 15.713 19.790 1.00 83.88 299 TYR A N 1
ATOM 2384 C CA . TYR A 1 299 ? 11.961 15.329 21.065 1.00 83.88 299 TYR A CA 1
ATOM 2385 C C . TYR A 1 299 ? 11.533 16.297 22.181 1.00 83.88 299 TYR A C 1
ATOM 2387 O O . TYR A 1 299 ? 11.632 17.520 22.046 1.00 83.88 299 TYR A O 1
ATOM 2395 N N . GLY A 1 300 ? 11.042 15.728 23.284 1.00 83.62 300 GLY A N 1
ATOM 2396 C CA . GLY A 1 300 ? 10.670 16.462 24.493 1.00 83.62 300 GLY A CA 1
ATOM 2397 C C . GLY A 1 300 ? 11.864 16.721 25.418 1.00 83.62 300 GLY A C 1
ATOM 2398 O O . GLY A 1 300 ? 12.908 16.088 25.306 1.00 83.62 300 GLY A O 1
ATOM 2399 N N . GLY A 1 301 ? 11.702 17.638 26.374 1.00 68.44 301 GLY A N 1
ATOM 2400 C CA . GLY A 1 301 ? 12.820 18.183 27.161 1.00 68.44 301 GLY A CA 1
ATOM 2401 C C . GLY A 1 301 ? 13.304 17.331 28.339 1.00 68.44 301 GLY A C 1
ATOM 2402 O O . GLY A 1 301 ? 14.115 17.806 29.124 1.00 68.44 301 GLY A O 1
ATOM 2403 N N . LYS A 1 302 ? 12.789 16.107 28.523 1.00 66.81 302 LYS A N 1
ATOM 2404 C CA . LYS A 1 302 ? 13.005 15.339 29.765 1.00 66.81 302 LYS A CA 1
ATOM 2405 C C . LYS A 1 302 ? 14.263 14.458 29.760 1.00 66.81 302 LYS A C 1
ATOM 2407 O O . LYS A 1 302 ? 14.707 14.067 30.833 1.00 66.81 302 LYS A O 1
ATOM 2412 N N . CYS A 1 303 ? 14.821 14.134 28.592 1.00 61.78 303 CYS A N 1
ATOM 2413 C CA . CYS A 1 303 ? 15.934 13.180 28.478 1.00 61.78 303 CYS A CA 1
ATOM 2414 C C . CYS A 1 303 ? 17.242 13.816 27.985 1.00 61.78 303 CYS A C 1
ATOM 2416 O O . CYS A 1 303 ? 18.304 13.401 28.431 1.00 61.78 303 CYS A O 1
ATOM 2418 N N . ASP A 1 304 ? 17.171 14.828 27.118 1.00 77.94 304 ASP A N 1
ATOM 2419 C CA . ASP A 1 304 ? 18.329 15.599 26.658 1.00 77.94 304 ASP A CA 1
ATOM 2420 C C . ASP A 1 304 ? 17.865 16.994 26.191 1.00 77.94 304 ASP A C 1
ATOM 2422 O O . ASP A 1 304 ? 17.124 17.090 25.205 1.00 77.94 304 ASP A O 1
ATOM 2426 N N . PRO A 1 305 ? 18.265 18.084 26.872 1.00 81.69 305 PRO A N 1
ATOM 2427 C CA . PRO A 1 305 ? 17.934 19.443 26.453 1.00 81.69 305 PRO A CA 1
ATOM 2428 C C . PRO A 1 305 ? 18.428 19.793 25.042 1.00 81.69 305 PRO A C 1
ATOM 2430 O O . PRO A 1 305 ? 17.787 20.599 24.372 1.00 81.69 305 PRO A O 1
ATOM 2433 N N . ASN A 1 306 ? 19.516 19.174 24.563 1.00 87.38 306 ASN A N 1
ATOM 2434 C CA . ASN A 1 306 ? 20.076 19.445 23.233 1.00 87.38 306 ASN A CA 1
ATOM 2435 C C . ASN A 1 306 ? 19.204 18.898 22.100 1.00 87.38 306 ASN A C 1
ATOM 2437 O O . ASN A 1 306 ? 19.293 19.369 20.968 1.00 87.38 306 ASN A O 1
ATOM 2441 N N . LEU A 1 307 ? 18.366 17.901 22.395 1.00 84.00 307 LEU A N 1
ATOM 2442 C CA . LEU A 1 307 ? 17.446 17.328 21.419 1.00 84.00 307 LEU A CA 1
ATOM 2443 C C . LEU A 1 307 ? 16.109 18.068 21.375 1.00 84.00 307 LEU A C 1
ATOM 2445 O O . LEU A 1 307 ? 15.342 17.858 20.441 1.00 84.00 307 LEU A O 1
ATOM 2449 N N . TYR A 1 308 ? 15.808 18.931 22.347 1.00 88.06 308 TYR A N 1
ATOM 2450 C CA . TYR A 1 308 ? 14.495 19.559 22.460 1.00 88.06 308 TYR A CA 1
ATOM 2451 C C . TYR A 1 308 ? 14.070 20.285 21.174 1.00 88.06 308 TYR A C 1
ATOM 2453 O O . TYR A 1 308 ? 14.786 21.133 20.644 1.00 88.06 308 TYR A O 1
ATOM 2461 N N . GLY A 1 309 ? 12.880 19.949 20.666 1.00 84.06 309 GLY A N 1
ATOM 2462 C CA . GLY A 1 309 ? 12.331 20.537 19.440 1.00 84.06 309 GLY A CA 1
ATOM 2463 C C . GLY A 1 309 ? 12.936 19.995 18.137 1.00 84.06 309 GLY A C 1
ATOM 2464 O O . GLY A 1 309 ? 12.385 20.270 17.067 1.00 84.06 309 GLY A O 1
ATOM 2465 N N . LEU A 1 310 ? 14.005 19.190 18.201 1.00 85.25 310 LEU A N 1
ATOM 2466 C CA . LEU A 1 310 ? 14.577 18.542 17.024 1.00 85.25 310 LEU A CA 1
ATOM 2467 C C . LEU A 1 310 ? 13.655 17.433 16.486 1.00 85.25 310 LEU A C 1
ATOM 2469 O O . LEU A 1 310 ? 12.900 16.812 17.249 1.00 85.25 310 LEU A O 1
ATOM 2473 N N . PRO A 1 311 ? 13.710 17.173 15.166 1.00 83.56 311 PRO A N 1
ATOM 2474 C CA . PRO A 1 311 ? 13.042 16.043 14.535 1.00 83.56 311 PRO A CA 1
ATOM 2475 C C . PRO A 1 311 ? 13.284 14.709 15.232 1.00 83.56 311 PRO A C 1
ATOM 2477 O O . PRO A 1 311 ? 14.437 14.355 15.465 1.00 83.56 311 PRO A O 1
ATOM 2480 N N . ILE A 1 312 ? 12.223 13.935 15.480 1.00 82.19 312 ILE A N 1
ATOM 2481 C CA . ILE A 1 312 ? 12.378 12.555 15.951 1.00 82.19 312 ILE A CA 1
ATOM 2482 C C . ILE A 1 312 ? 12.947 11.695 14.820 1.00 82.19 312 ILE A C 1
ATOM 2484 O O . ILE A 1 312 ? 12.403 11.673 13.719 1.00 82.19 312 ILE A O 1
ATOM 2488 N N . GLN A 1 313 ? 14.031 10.970 15.104 1.00 80.94 313 GLN A N 1
ATOM 2489 C CA . GLN A 1 313 ? 14.670 10.030 14.170 1.00 80.94 313 GLN A CA 1
ATOM 2490 C C . GLN A 1 313 ? 14.340 8.570 14.509 1.00 80.94 313 GLN A C 1
ATOM 2492 O O . GLN A 1 313 ? 15.175 7.678 14.387 1.00 80.94 313 GLN A O 1
ATOM 2497 N N . LEU A 1 314 ? 13.117 8.322 14.968 1.00 80.56 314 LEU A N 1
ATOM 2498 C CA . LEU A 1 314 ? 12.612 7.001 15.330 1.00 80.56 314 LEU A CA 1
ATOM 2499 C C . LEU A 1 314 ? 11.239 6.785 14.685 1.00 80.56 314 LEU A C 1
ATOM 2501 O O . LEU A 1 314 ? 10.497 7.753 14.511 1.00 80.56 314 LEU A O 1
ATOM 2505 N N . PRO A 1 315 ? 10.883 5.541 14.329 1.00 78.88 315 PRO A N 1
ATOM 2506 C CA . PRO A 1 315 ? 9.510 5.220 13.976 1.00 78.88 315 PRO A CA 1
ATOM 2507 C C . PRO A 1 315 ? 8.604 5.311 15.209 1.00 78.88 315 PRO A C 1
ATOM 2509 O O . PRO A 1 315 ? 9.051 5.130 16.344 1.00 78.88 315 PRO A O 1
ATOM 2512 N N . GLY A 1 316 ? 7.315 5.548 14.991 1.00 80.56 316 GLY A N 1
ATOM 2513 C CA . GLY A 1 316 ? 6.356 5.619 16.083 1.00 80.56 316 GLY A CA 1
ATOM 2514 C C . GLY A 1 316 ? 4.906 5.662 15.629 1.00 80.56 316 GLY A C 1
ATOM 2515 O O . GLY A 1 316 ? 4.581 5.582 14.441 1.00 80.56 316 GLY A O 1
ATOM 2516 N N . VAL A 1 317 ? 4.024 5.775 16.620 1.00 84.62 317 VAL A N 1
ATOM 2517 C CA . VAL A 1 317 ? 2.580 5.890 16.431 1.00 84.62 317 VAL A CA 1
ATOM 2518 C C . VAL A 1 317 ? 2.020 6.972 17.345 1.00 84.62 317 VAL A C 1
ATOM 2520 O O . VAL A 1 317 ? 2.335 7.027 18.533 1.00 84.62 317 VAL A O 1
ATOM 2523 N N . VAL A 1 318 ? 1.165 7.824 16.789 1.00 85.19 318 VAL A N 1
ATOM 2524 C CA . VAL A 1 318 ? 0.305 8.732 17.549 1.00 85.19 318 VAL A CA 1
ATOM 2525 C C . VAL A 1 318 ? -1.073 8.094 17.651 1.00 85.19 318 VAL A C 1
ATOM 2527 O O . VAL A 1 318 ? -1.648 7.700 16.635 1.00 85.19 318 VAL A O 1
ATOM 2530 N N . ARG A 1 319 ? -1.595 7.990 18.875 1.00 88.56 319 ARG A N 1
ATOM 2531 C CA . ARG A 1 319 ? -2.935 7.466 19.161 1.00 88.56 319 ARG A CA 1
ATOM 2532 C C . ARG A 1 319 ? -3.810 8.598 19.684 1.00 88.56 319 ARG A C 1
ATOM 2534 O O . ARG A 1 319 ? -3.476 9.209 20.696 1.00 88.56 319 ARG A O 1
ATOM 2541 N N . ALA A 1 320 ? -4.922 8.855 19.008 1.00 86.31 320 ALA A N 1
ATOM 2542 C CA . ALA A 1 320 ? -5.959 9.766 19.468 1.00 86.31 320 ALA A CA 1
ATOM 2543 C C . ALA A 1 320 ? -7.204 8.948 19.808 1.00 86.31 320 ALA A C 1
ATOM 2545 O O . ALA A 1 320 ? -7.766 8.282 18.942 1.00 86.31 320 ALA A O 1
ATOM 2546 N N . VAL A 1 321 ? -7.615 8.981 21.072 1.00 88.06 321 VAL A N 1
ATOM 2547 C CA . VAL A 1 321 ? -8.776 8.244 21.578 1.00 88.06 321 VAL A CA 1
ATOM 2548 C C . VAL A 1 321 ? -9.841 9.222 22.048 1.00 88.06 321 VAL A C 1
ATOM 2550 O O . VAL A 1 321 ? -9.526 10.280 22.593 1.00 88.06 321 VAL A O 1
ATOM 2553 N N . GLY A 1 322 ? -11.103 8.874 21.836 1.00 82.81 322 GLY A N 1
ATOM 2554 C CA . GLY A 1 322 ? -12.230 9.704 22.234 1.00 82.81 322 GLY A CA 1
ATOM 2555 C C . GLY A 1 322 ? -13.518 8.908 22.362 1.00 82.81 322 GLY A C 1
ATOM 2556 O O . GLY A 1 322 ? -13.559 7.699 22.126 1.00 82.81 322 GLY A O 1
ATOM 2557 N N . VAL A 1 323 ? -14.579 9.612 22.739 1.00 81.00 323 VAL A N 1
ATOM 2558 C CA . VAL A 1 323 ? -15.941 9.082 22.826 1.00 81.00 323 VAL A CA 1
ATOM 2559 C C . VAL A 1 323 ? -16.852 10.032 22.054 1.00 81.00 323 VAL A C 1
ATOM 2561 O O . VAL A 1 323 ? -16.750 11.247 22.223 1.00 81.00 323 VAL A O 1
ATOM 2564 N N . THR A 1 324 ? -17.692 9.505 21.163 1.00 71.56 324 THR A N 1
ATOM 2565 C CA . THR A 1 324 ? -18.668 10.324 20.425 1.00 71.56 324 THR A CA 1
ATOM 2566 C C . THR A 1 324 ? -19.801 10.791 21.351 1.00 71.56 324 THR A C 1
ATOM 2568 O O . THR A 1 324 ? -19.982 10.202 22.420 1.00 71.56 324 THR A O 1
ATOM 2571 N N . PRO A 1 325 ? -20.600 11.810 20.975 1.00 69.94 325 PRO A N 1
ATOM 2572 C CA . PRO A 1 325 ? -21.763 12.231 21.768 1.00 69.94 325 PRO A CA 1
ATOM 2573 C C . PRO A 1 325 ? -22.751 11.093 22.072 1.00 69.94 325 PRO A C 1
ATOM 2575 O O . PRO A 1 325 ? -23.418 11.104 23.100 1.00 69.94 325 PRO A O 1
ATOM 2578 N N . GLU A 1 326 ? -22.802 10.081 21.206 1.00 72.25 326 GLU A N 1
ATOM 2579 C CA . GLU A 1 326 ? -23.637 8.882 21.341 1.00 72.25 326 GLU A CA 1
ATOM 2580 C C . GLU A 1 326 ? -22.997 7.791 22.225 1.00 72.25 326 GLU A C 1
ATOM 2582 O O . GLU A 1 326 ? -23.507 6.675 22.295 1.00 72.25 326 GLU A O 1
ATOM 2587 N N . GLY A 1 327 ? -21.866 8.075 22.883 1.00 73.44 327 GLY A N 1
ATOM 2588 C CA . GLY A 1 327 ? -21.197 7.154 23.809 1.00 73.44 327 GLY A CA 1
ATOM 2589 C C . GLY A 1 327 ? -20.295 6.107 23.146 1.00 73.44 327 GLY A C 1
ATOM 2590 O O . GLY A 1 327 ? -19.832 5.186 23.816 1.00 73.44 327 GLY A O 1
ATOM 2591 N N . ARG A 1 328 ? -20.015 6.219 21.841 1.00 77.12 328 ARG A N 1
ATOM 2592 C CA . ARG A 1 328 ? -19.165 5.258 21.122 1.00 77.12 328 ARG A CA 1
ATOM 2593 C C . ARG A 1 328 ? -17.685 5.587 21.296 1.00 77.12 328 ARG A C 1
ATOM 2595 O O . ARG A 1 328 ? -17.259 6.690 20.963 1.00 77.12 328 ARG A O 1
ATOM 2602 N N . HIS A 1 329 ? -16.883 4.611 21.718 1.00 81.19 329 HIS A N 1
ATOM 2603 C CA . HIS A 1 329 ? -15.424 4.735 21.711 1.00 81.19 329 HIS A CA 1
ATOM 2604 C C . HIS A 1 329 ? -14.885 4.810 20.278 1.00 81.19 329 HIS A C 1
ATOM 2606 O O . HIS A 1 329 ? -15.264 4.018 19.413 1.00 81.19 329 HIS A O 1
ATOM 2612 N N . VAL A 1 330 ? -13.990 5.765 20.035 1.00 82.88 330 VAL A N 1
ATOM 2613 C CA . VAL A 1 330 ? -13.315 5.959 18.750 1.00 82.88 330 VAL A CA 1
ATOM 2614 C C . VAL A 1 330 ? -11.816 6.090 18.958 1.00 82.88 330 VAL A C 1
ATOM 2616 O O . VAL A 1 330 ? -11.355 6.714 19.914 1.00 82.88 330 VAL A O 1
ATOM 2619 N N . GLU A 1 331 ? -11.055 5.510 18.038 1.00 87.94 331 GLU A N 1
ATOM 2620 C CA . GLU A 1 331 ? -9.603 5.616 18.004 1.00 87.94 331 GLU A CA 1
ATOM 2621 C C . GLU A 1 331 ? -9.149 5.998 16.593 1.00 87.94 331 GLU A C 1
ATOM 2623 O O . GLU A 1 331 ? -9.666 5.483 15.597 1.00 87.94 331 GLU A O 1
ATOM 2628 N N . ALA A 1 332 ? -8.169 6.896 16.524 1.00 86.81 332 ALA A N 1
ATOM 2629 C CA . ALA A 1 332 ? -7.413 7.197 15.324 1.00 86.81 332 ALA A CA 1
ATOM 2630 C C . ALA A 1 332 ? -5.915 6.964 15.560 1.00 86.81 332 ALA A C 1
ATOM 2632 O O . ALA A 1 332 ? -5.371 7.369 16.593 1.00 86.81 332 ALA A O 1
ATOM 2633 N N . ARG A 1 333 ? -5.240 6.332 14.595 1.00 87.62 333 ARG A N 1
ATOM 2634 C CA . ARG A 1 333 ? -3.799 6.051 14.637 1.00 87.62 333 ARG A CA 1
ATOM 2635 C C . ARG A 1 333 ? -3.065 6.692 13.464 1.00 87.62 333 ARG A C 1
ATOM 2637 O O . ARG A 1 333 ? -3.457 6.557 12.304 1.00 87.62 333 ARG A O 1
ATOM 2644 N N . GLY A 1 334 ? -1.962 7.365 13.772 1.00 80.56 334 GLY A N 1
ATOM 2645 C CA . GLY A 1 334 ? -1.026 7.912 12.793 1.00 80.56 334 GLY A CA 1
ATOM 2646 C C . GLY A 1 334 ? 0.351 7.291 12.969 1.00 80.56 334 GLY A C 1
ATOM 2647 O O . GLY A 1 334 ? 1.029 7.584 13.950 1.00 80.56 334 GLY A O 1
ATOM 2648 N N . TYR A 1 335 ? 0.763 6.445 12.027 1.00 79.50 335 TYR A N 1
ATOM 2649 C CA . TYR A 1 335 ? 2.107 5.869 12.006 1.00 79.50 335 TYR A CA 1
ATOM 2650 C C . TYR A 1 335 ? 3.077 6.787 11.256 1.00 79.50 335 TYR A C 1
ATOM 2652 O O . TYR A 1 335 ? 2.719 7.389 10.235 1.00 79.50 335 TYR A O 1
ATOM 2660 N N . PHE A 1 336 ? 4.310 6.872 11.749 1.00 75.12 336 PHE A N 1
ATOM 2661 C CA . PHE A 1 336 ? 5.404 7.597 11.109 1.00 75.12 336 PHE A CA 1
ATOM 2662 C C . PHE A 1 336 ? 6.702 6.789 11.189 1.00 75.12 336 PHE A C 1
ATOM 2664 O O . PHE A 1 336 ? 6.901 5.983 12.100 1.00 75.12 336 PHE A O 1
ATOM 2671 N N . ASN A 1 337 ? 7.579 6.984 10.207 1.00 72.50 337 ASN A N 1
ATOM 2672 C CA . ASN A 1 337 ? 8.911 6.390 10.171 1.00 72.50 337 ASN A CA 1
ATOM 2673 C C . ASN A 1 337 ? 9.970 7.434 10.569 1.00 72.50 337 ASN A C 1
ATOM 2675 O O . ASN A 1 337 ? 9.690 8.627 10.660 1.00 72.50 337 ASN A O 1
ATOM 2679 N N . ALA A 1 338 ? 11.209 6.989 10.779 1.00 68.88 338 ALA A N 1
ATOM 2680 C CA . ALA A 1 338 ? 12.306 7.888 11.135 1.00 68.88 338 ALA A CA 1
ATOM 2681 C C . ALA A 1 338 ? 12.602 8.942 10.046 1.00 68.88 338 ALA A C 1
ATOM 2683 O O . ALA A 1 338 ? 13.006 10.059 10.369 1.00 68.88 338 ALA A O 1
ATOM 2684 N N . SER A 1 339 ? 12.388 8.621 8.762 1.00 67.81 339 SER A N 1
ATOM 2685 C CA . SER A 1 339 ? 12.626 9.565 7.659 1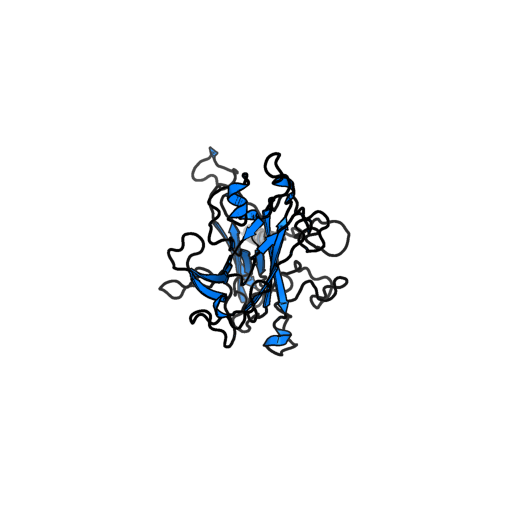.00 67.81 339 SER A CA 1
ATOM 2686 C C . SER A 1 339 ? 11.585 10.685 7.589 1.00 67.81 339 SER A C 1
ATOM 2688 O O . SER A 1 339 ? 11.923 11.780 7.141 1.00 67.81 339 SER A O 1
ATOM 2690 N N . ALA A 1 340 ? 10.375 10.467 8.119 1.00 68.19 340 ALA A N 1
ATOM 2691 C CA . ALA A 1 340 ? 9.353 11.501 8.271 1.00 68.19 340 ALA A CA 1
ATOM 2692 C C . ALA A 1 340 ? 9.763 12.602 9.256 1.00 68.19 340 ALA A C 1
ATOM 2694 O O . ALA A 1 340 ? 9.178 13.683 9.226 1.00 68.19 340 ALA A O 1
ATOM 2695 N N . LYS A 1 341 ? 10.797 12.373 10.086 1.00 71.50 341 LYS A N 1
ATOM 2696 C CA . LYS A 1 341 ? 11.369 13.395 10.974 1.00 71.50 341 LYS A CA 1
ATOM 2697 C C . LYS A 1 341 ? 10.356 13.962 11.986 1.00 71.50 341 LYS A C 1
ATOM 2699 O O . LYS A 1 341 ? 10.549 15.074 12.483 1.00 71.50 341 LYS A O 1
ATOM 2704 N N . GLY A 1 342 ? 9.323 13.190 12.330 1.00 58.84 342 GLY A N 1
ATOM 2705 C CA . GLY A 1 342 ? 8.213 13.620 13.184 1.00 58.84 342 GLY A CA 1
ATOM 2706 C C . GLY A 1 342 ? 7.005 14.071 12.391 1.00 58.84 342 GLY A C 1
ATOM 2707 O O . GLY A 1 342 ? 6.938 15.278 12.063 1.00 58.84 342 GLY A O 1
#

pLDDT: mean 74.82, std 19.64, range [24.22, 97.5]

Secondary structure (DSSP, 8-state):
-HHHHHHHHHHHHHHTT-----------SS---SSSS---TTSSTT-TT---TTS--SEEEEEEEE-S-HHHHS--TTS--SS--TTS-TT----SSTT----TT-EEPPBTTB--EEEEEEEEEEE-GGGG--SS-SS--EEESEEEEEE---EE-TTS-EEE---EE-TT--GGGT--TTEEESS-S-GGGEEEEE--TT-SSSTT-EEEEEE-SSS-EEE-GGGTT---EEEEEEEEEPPSSEEEEE-EEEETTB---S---SHHHHTT---GGG--EEEEESSSSPPP-----B--TTT-GGGTTSBP-S-EEEEEEEE-TTS-EEEEEEEE-GGGT-

Radius of gyration: 23.26 Å; chains: 1; bounding box: 56×58×83 Å

Sequence (342 aa):
MGYKKIALTILFSLLLFIQTIQVSAHTTLGKISGESPFFKINDHELNPNNTFGNAHVPGPLAYIWPGSGLKIYLNNLNYPPGYQSPFETFEFPSQLASNSYSPEGAILTSTLTRDSVGDFIIAINFSQPKAFITSENPKPIFRFKNISIYIPAPIIDKYGELIQDGFEPYGRINWLTGDSSNIVTTLTDDYGRILVSKADMNDPFAPGWWIIRIEASGKGLEFTPEREWSEWYYIRINQIKAPYIAGKYFFKIFLGDSYPLKSQNTTALIENAMPVENWPIMLVKAAQNPAIIYGTVRYGGKCDPNLYGLPIQLPGVVRAVGVTPEGRHVEARGYFNASAKG

Foldseek 3Di:
DPPVVVVVVVVVVVVVPPPPPPPDDDDQPADPDVDDDRDLCLQDLPNPQLDNPPLFDFFKFKAKAWDFWDCVVVVDPVDQRQGDGCVPDVVDPCSPDDPFDDHHRAGAAADPVGWIKWKMKMKMAGGPCVLAQDPVRNKDKAFFQKKKKWWFDFDADPVRHTPGWTKDADDPADLCVQRPVQKDWPQDPDCVQWGKHFADCVPVPHGGTIMTMGGGPDRHQIQTVVVPRSDMIIMMGTIMTHTNAWEKTWMAMWTNPADQPDDDPHPVRSSTGGDSSRTYIHGYANDSRHDDDDDADFDPCPPPVVRHRWFAQAKDKDKDWDADPVGDIHIYIYTDGSVVSD